Protein AF-A0A353GH30-F1 (afdb_monomer_lite)

Structure (mmCIF, N/CA/C/O backbone):
data_AF-A0A353GH30-F1
#
_entry.id   AF-A0A353GH30-F1
#
loop_
_atom_site.group_PDB
_atom_site.id
_atom_site.type_symbol
_atom_site.label_atom_id
_atom_site.label_alt_id
_atom_site.label_comp_id
_atom_site.label_asym_id
_atom_site.label_entity_id
_atom_site.label_seq_id
_atom_site.pdbx_PDB_ins_code
_atom_site.Cartn_x
_atom_site.Cartn_y
_atom_site.Cartn_z
_atom_site.occupancy
_atom_site.B_iso_or_equiv
_atom_site.auth_seq_id
_atom_site.auth_comp_id
_atom_site.auth_asym_id
_atom_site.auth_atom_id
_atom_site.pdbx_PDB_model_num
ATOM 1 N N . MET A 1 1 ? -10.284 -17.591 91.430 1.00 37.94 1 MET A N 1
ATOM 2 C CA . MET A 1 1 ? -11.586 -17.714 92.112 1.00 37.94 1 MET A CA 1
ATOM 3 C C . MET A 1 1 ? -12.576 -18.184 91.064 1.00 37.94 1 MET A C 1
ATOM 5 O O . MET A 1 1 ? -12.880 -17.416 90.168 1.00 37.94 1 MET A O 1
ATOM 9 N N . GLU A 1 2 ? -12.713 -19.501 90.887 1.00 35.47 2 GLU A N 1
ATOM 10 C CA . GLU A 1 2 ? -13.692 -20.356 91.604 1.00 35.47 2 GLU A CA 1
ATOM 11 C C . GLU A 1 2 ? -15.128 -20.036 91.142 1.00 35.47 2 GLU A C 1
ATOM 13 O O . GLU A 1 2 ? -15.514 -18.881 91.176 1.00 35.47 2 GLU A O 1
ATOM 18 N N . THR A 1 3 ? -15.989 -20.950 90.683 1.00 37.69 3 THR A N 1
ATOM 19 C CA . THR A 1 3 ? -16.099 -22.410 90.858 1.00 37.69 3 THR A CA 1
ATOM 20 C C . THR A 1 3 ? -16.993 -23.036 89.765 1.00 37.69 3 THR A C 1
ATOM 22 O O . THR A 1 3 ? -17.857 -22.386 89.184 1.00 37.69 3 THR A O 1
ATOM 25 N N . ASN A 1 4 ? -16.771 -24.333 89.519 1.00 37.62 4 ASN A N 1
ATOM 26 C CA . ASN A 1 4 ? -17.643 -25.287 88.816 1.00 37.62 4 ASN A CA 1
ATOM 27 C C . ASN A 1 4 ? -19.010 -25.455 89.501 1.00 37.62 4 ASN A C 1
ATOM 29 O O . ASN A 1 4 ? -19.001 -25.612 90.715 1.00 37.62 4 ASN A O 1
ATOM 33 N N . VAL A 1 5 ? -20.097 -25.688 88.741 1.00 41.19 5 VAL A N 1
ATOM 34 C CA . VAL A 1 5 ? -21.090 -26.753 89.039 1.00 41.19 5 VAL A CA 1
ATOM 35 C C . VAL A 1 5 ? -21.712 -27.303 87.741 1.00 41.19 5 VAL A C 1
ATOM 37 O O . VAL A 1 5 ? -22.222 -26.570 86.899 1.00 41.19 5 VAL A O 1
ATOM 40 N N . LEU A 1 6 ? -21.668 -28.634 87.619 1.00 38.00 6 LEU A N 1
ATOM 41 C CA . LEU A 1 6 ? -22.276 -29.485 86.593 1.00 38.00 6 LEU A CA 1
ATOM 42 C C . LEU A 1 6 ? -23.817 -29.451 86.606 1.00 38.00 6 LEU A C 1
ATOM 44 O O . LEU A 1 6 ? -24.427 -29.524 87.668 1.00 38.00 6 LEU A O 1
ATOM 48 N N . ALA A 1 7 ? -24.442 -29.632 85.436 1.00 38.78 7 ALA A N 1
ATOM 49 C CA . ALA A 1 7 ? -25.701 -30.377 85.348 1.00 38.78 7 ALA A CA 1
ATOM 50 C C . ALA A 1 7 ? -25.742 -31.263 84.093 1.00 38.78 7 ALA A C 1
ATOM 52 O O . ALA A 1 7 ? -25.751 -30.821 82.949 1.00 38.78 7 ALA A O 1
ATOM 53 N N . ARG A 1 8 ? -25.746 -32.566 84.363 1.00 41.28 8 ARG A N 1
ATOM 54 C CA . ARG A 1 8 ? -25.758 -33.706 83.447 1.00 41.28 8 ARG A CA 1
ATOM 55 C C . ARG A 1 8 ? -27.200 -33.936 82.970 1.00 41.28 8 ARG A C 1
ATOM 57 O O . ARG A 1 8 ? -28.072 -34.143 83.811 1.00 41.28 8 ARG A O 1
ATOM 64 N N . LYS A 1 9 ? -27.474 -34.025 81.662 1.00 38.59 9 LYS A N 1
ATOM 65 C CA . LYS A 1 9 ? -28.686 -34.719 81.180 1.00 38.59 9 LYS A CA 1
ATOM 66 C C . LYS A 1 9 ? -28.420 -35.548 79.923 1.00 38.59 9 LYS A C 1
ATOM 68 O O . LYS A 1 9 ? -27.494 -35.302 79.165 1.00 38.59 9 LYS A O 1
ATOM 73 N N . ARG A 1 10 ? -29.161 -36.650 79.862 1.00 41.69 10 ARG A N 1
ATOM 74 C CA . ARG A 1 10 ? -28.834 -37.935 79.241 1.00 41.69 10 ARG A CA 1
ATOM 75 C C . ARG A 1 10 ? -28.858 -37.938 77.707 1.00 41.69 10 ARG A C 1
ATOM 77 O O . ARG A 1 10 ? -29.616 -37.222 77.071 1.00 41.69 10 ARG A O 1
ATOM 84 N N . ARG A 1 11 ? -28.047 -38.868 77.191 1.00 46.75 11 ARG A N 1
ATOM 85 C CA . ARG A 1 11 ? -27.984 -39.437 75.837 1.00 46.75 11 ARG A CA 1
ATOM 86 C C . ARG A 1 11 ? -29.359 -39.603 75.178 1.00 46.75 11 ARG A C 1
ATOM 88 O O . ARG A 1 11 ? -30.217 -40.242 75.771 1.00 46.75 11 ARG A O 1
ATOM 95 N N . ASN A 1 12 ? -29.455 -39.207 73.910 1.00 38.38 12 ASN A N 1
ATOM 96 C CA . ASN A 1 12 ? -30.221 -39.929 72.894 1.00 38.38 12 ASN A CA 1
ATOM 97 C C . ASN A 1 12 ? -29.347 -40.051 71.639 1.00 38.38 12 ASN A C 1
ATOM 99 O O . ASN A 1 12 ? -28.863 -39.057 71.105 1.00 38.38 12 ASN A O 1
ATOM 103 N N . ARG A 1 13 ? -29.084 -41.294 71.227 1.00 47.44 13 ARG A N 1
ATOM 104 C CA . ARG A 1 13 ? -28.416 -41.630 69.968 1.00 47.44 13 ARG A CA 1
ATOM 105 C C . ARG A 1 13 ? -29.445 -41.496 68.849 1.00 47.44 13 ARG A C 1
ATOM 107 O O . ARG A 1 13 ? -30.384 -42.282 68.837 1.00 47.44 13 ARG A O 1
ATOM 114 N N . LEU A 1 14 ? -29.247 -40.567 67.919 1.00 41.78 14 LEU A N 1
ATOM 115 C CA . LEU A 1 14 ? -29.870 -40.632 66.599 1.00 41.78 14 LEU A CA 1
ATOM 116 C C . LEU A 1 14 ? -28.774 -40.548 65.535 1.00 41.78 14 LEU A C 1
ATOM 118 O O . LEU A 1 14 ? -27.973 -39.618 65.500 1.00 41.78 14 LEU A O 1
ATOM 122 N N . SER A 1 15 ? -28.731 -41.596 64.729 1.00 40.88 15 SER A N 1
ATOM 123 C CA . SER A 1 15 ? -27.858 -41.840 63.591 1.00 40.88 15 SER A CA 1
ATOM 124 C C . SER A 1 15 ? -28.096 -40.788 62.505 1.00 40.88 15 SER A C 1
ATOM 126 O O . SER A 1 15 ? -29.223 -40.628 62.042 1.00 40.88 15 SER A O 1
ATOM 128 N N . ILE A 1 16 ? -27.040 -40.093 62.080 1.00 40.56 16 ILE A N 1
ATOM 129 C CA . ILE A 1 16 ? -27.072 -39.194 60.922 1.00 40.56 16 ILE A CA 1
ATOM 130 C C . ILE A 1 16 ? -26.870 -40.056 59.669 1.00 40.56 16 ILE A C 1
ATOM 132 O O . ILE A 1 16 ? -25.777 -40.567 59.437 1.00 40.56 16 ILE A O 1
ATOM 136 N N . LEU A 1 17 ? -27.930 -40.235 58.882 1.00 40.03 17 LEU A N 1
ATOM 137 C CA . LEU A 1 17 ? -27.867 -40.732 57.507 1.00 40.03 17 LEU A CA 1
ATOM 138 C C . LEU A 1 17 ? -27.855 -39.513 56.579 1.00 40.03 17 LEU A C 1
ATOM 140 O O . LEU A 1 17 ? -28.853 -38.807 56.459 1.00 40.03 17 LEU A O 1
ATOM 144 N N . ALA A 1 18 ? -26.705 -39.250 55.962 1.00 39.75 18 ALA A N 1
ATOM 145 C CA . ALA A 1 18 ? -26.560 -38.259 54.902 1.00 39.75 18 ALA A CA 1
ATOM 146 C C . ALA A 1 18 ? -27.119 -38.827 53.581 1.00 39.75 18 ALA A C 1
ATOM 148 O O . ALA A 1 18 ? -26.749 -39.947 53.217 1.00 39.75 18 ALA A O 1
ATOM 149 N N . PRO A 1 19 ? -27.970 -38.103 52.833 1.00 45.00 19 PRO A N 1
ATOM 150 C CA . PRO A 1 19 ? -28.314 -38.494 51.476 1.00 45.00 19 PRO A CA 1
ATOM 151 C C . PRO A 1 19 ? -27.204 -38.031 50.523 1.00 45.00 19 PRO A C 1
ATOM 153 O O . PRO A 1 19 ? -26.916 -36.840 50.403 1.00 45.00 19 PRO A O 1
ATOM 156 N N . TYR A 1 20 ? -26.573 -38.988 49.843 1.00 35.69 20 TYR A N 1
ATOM 157 C CA . TYR A 1 20 ? -25.700 -38.728 48.702 1.00 35.69 20 TYR A CA 1
ATOM 158 C C . TYR A 1 20 ? -26.537 -38.146 47.552 1.00 35.69 20 TYR A C 1
ATOM 160 O O . TYR A 1 20 ? -27.356 -38.852 46.964 1.00 35.69 20 TYR A O 1
ATOM 168 N N . LEU A 1 21 ? -26.320 -36.874 47.204 1.00 40.72 21 LEU A N 1
ATOM 169 C CA . LEU A 1 21 ? -26.674 -36.363 45.880 1.00 40.72 21 LEU A CA 1
ATOM 170 C C . LEU A 1 21 ? -25.643 -36.901 44.877 1.00 40.72 21 LEU A C 1
ATOM 172 O O . LEU A 1 21 ? -24.481 -36.497 44.903 1.00 40.72 21 LEU A O 1
ATOM 176 N N . LEU A 1 22 ? -26.065 -37.797 43.982 1.00 38.66 22 LEU A N 1
ATOM 177 C CA . LEU A 1 22 ? -25.319 -38.084 42.758 1.00 38.66 22 LEU A CA 1
ATOM 178 C C . LEU A 1 22 ? -25.415 -36.859 41.834 1.00 38.66 22 LEU A C 1
ATOM 180 O O . LEU A 1 22 ? -26.458 -36.621 41.227 1.00 38.66 22 LEU A O 1
ATOM 184 N N . LEU A 1 23 ? -24.326 -36.101 41.691 1.00 39.62 23 LEU A N 1
ATOM 185 C CA . LEU A 1 23 ? -24.127 -35.270 40.505 1.00 39.62 23 LEU A CA 1
ATOM 186 C C . LEU A 1 23 ? -23.706 -36.195 39.357 1.00 39.62 23 LEU A C 1
ATOM 188 O O . LEU A 1 23 ? -22.580 -36.689 39.329 1.00 39.62 23 LEU A O 1
ATOM 192 N N . ALA A 1 24 ? -24.602 -36.422 38.400 1.00 44.53 24 ALA A N 1
ATOM 193 C CA . ALA A 1 24 ? -24.219 -36.942 37.095 1.00 44.53 24 ALA A CA 1
ATOM 194 C C . ALA A 1 24 ? -23.444 -35.839 36.355 1.00 44.53 24 ALA A C 1
ATOM 196 O O . ALA A 1 24 ? -24.031 -34.898 35.824 1.00 44.53 24 ALA A O 1
ATOM 197 N N . GLY A 1 25 ? -22.113 -35.916 36.377 1.00 41.69 25 GLY A N 1
ATOM 198 C CA . GLY A 1 25 ? -21.254 -35.047 35.579 1.00 41.69 25 GLY A CA 1
ATOM 199 C C . GLY A 1 25 ? -21.415 -35.379 34.099 1.00 41.69 25 GLY A C 1
ATOM 200 O O . GLY A 1 25 ? -20.952 -36.425 33.647 1.00 41.69 25 GLY A O 1
ATOM 201 N N . LEU A 1 26 ? -22.067 -34.498 33.341 1.00 46.44 26 LEU A N 1
ATOM 202 C CA . LEU A 1 26 ? -22.048 -34.559 31.884 1.00 46.44 26 LEU A CA 1
ATOM 203 C C . LEU A 1 26 ? -20.655 -34.103 31.421 1.00 46.44 26 LEU A C 1
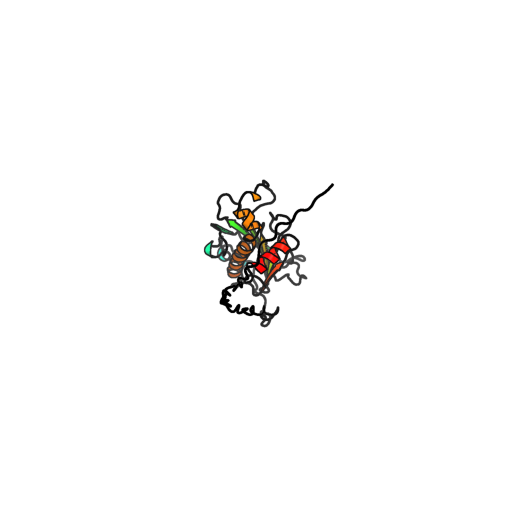ATOM 205 O O . LEU A 1 26 ? -20.381 -32.909 31.309 1.00 46.44 26 LEU A O 1
ATOM 209 N N . ALA A 1 27 ? -19.746 -35.052 31.210 1.00 45.91 27 ALA A N 1
ATOM 210 C CA . ALA A 1 27 ? -18.475 -34.780 30.556 1.00 45.91 27 ALA A CA 1
ATOM 211 C C . ALA A 1 27 ? -18.745 -34.557 29.061 1.00 45.91 27 ALA A C 1
ATOM 213 O O . ALA A 1 27 ? -18.916 -35.510 28.303 1.00 45.91 27 ALA A O 1
ATOM 214 N N . LEU A 1 28 ? -18.821 -33.294 28.639 1.00 50.00 28 LEU A N 1
ATOM 215 C CA . LEU A 1 28 ? -18.717 -32.957 27.222 1.00 50.00 28 LEU A CA 1
ATOM 216 C C . LEU A 1 28 ? -17.286 -33.296 26.778 1.00 50.00 28 LEU A C 1
ATOM 218 O O . LEU A 1 28 ? -16.339 -32.790 27.387 1.00 50.00 28 LEU A O 1
ATOM 222 N N . PRO A 1 29 ? -17.090 -34.148 25.759 1.00 44.84 29 PRO A N 1
ATOM 223 C CA . PRO A 1 29 ? -15.761 -34.395 25.238 1.00 44.84 29 PRO A CA 1
ATOM 224 C C . PRO A 1 29 ? -15.249 -33.097 24.611 1.00 44.84 29 PRO A C 1
ATOM 226 O O . PRO A 1 29 ? -15.726 -32.663 23.565 1.00 44.84 29 PRO A O 1
ATOM 229 N N . PHE A 1 30 ? -14.265 -32.472 25.257 1.00 47.44 30 PHE A N 1
ATOM 230 C CA . PHE A 1 30 ? -13.389 -31.515 24.597 1.00 47.44 30 PHE A CA 1
ATOM 231 C C . PHE A 1 30 ? -12.588 -32.304 23.560 1.00 47.44 30 PHE A C 1
ATOM 233 O O . PHE A 1 30 ? -11.542 -32.880 23.856 1.00 47.44 30 PHE A O 1
ATOM 240 N N . THR A 1 31 ? -13.098 -32.380 22.335 1.00 47.88 31 THR A N 1
ATOM 241 C CA . THR A 1 31 ? -12.257 -32.738 21.201 1.00 47.88 31 THR A CA 1
ATOM 242 C C . THR A 1 31 ? -11.326 -31.556 20.992 1.00 47.88 31 THR A C 1
ATOM 244 O O . THR A 1 31 ? -11.734 -30.524 20.459 1.00 47.88 31 THR A O 1
ATOM 247 N N . ALA A 1 32 ? -10.087 -31.676 21.465 1.00 54.12 32 ALA A N 1
ATOM 248 C CA . ALA A 1 32 ? -9.012 -30.818 21.006 1.00 54.12 32 ALA A CA 1
ATOM 249 C C . ALA A 1 32 ? -8.921 -31.017 19.489 1.00 54.12 32 ALA A C 1
ATOM 251 O O . ALA A 1 32 ? -8.391 -32.024 19.021 1.00 54.12 32 ALA A O 1
ATOM 252 N N . GLY A 1 33 ? -9.522 -30.107 18.721 1.00 47.44 33 GLY A N 1
ATOM 253 C CA . GLY A 1 33 ? -9.247 -30.019 17.299 1.00 47.44 33 GLY A CA 1
ATOM 254 C C . GLY A 1 33 ? -7.749 -29.805 17.182 1.00 47.44 33 GLY A C 1
ATOM 255 O O . GLY A 1 33 ? -7.232 -28.822 17.713 1.00 47.44 33 GLY A O 1
ATOM 256 N N . ALA A 1 34 ? -7.045 -30.764 16.582 1.00 52.81 34 ALA A N 1
ATOM 257 C CA . ALA A 1 34 ? -5.656 -30.556 16.228 1.00 52.81 34 ALA A CA 1
ATOM 258 C C . ALA A 1 34 ? -5.620 -29.278 15.387 1.00 52.81 34 ALA A C 1
ATOM 260 O O . ALA A 1 34 ? -6.285 -29.208 14.354 1.00 52.81 34 ALA A O 1
ATOM 261 N N . ALA A 1 35 ? -4.918 -28.251 15.873 1.00 55.53 35 ALA A N 1
ATOM 262 C CA . ALA A 1 35 ? -4.610 -27.103 15.043 1.00 55.53 35 ALA A CA 1
ATOM 263 C C . ALA A 1 35 ? -3.976 -27.648 13.762 1.00 55.53 35 ALA A C 1
ATOM 265 O O . ALA A 1 35 ? -3.080 -28.499 13.843 1.00 55.53 35 ALA A O 1
ATOM 266 N N . GLU A 1 36 ? -4.475 -27.219 12.601 1.00 60.69 36 GLU A N 1
ATOM 267 C CA . GLU A 1 36 ? -3.813 -27.566 11.352 1.00 60.69 36 GLU A CA 1
ATOM 268 C C . GLU A 1 36 ? -2.338 -27.173 11.482 1.00 60.69 36 GLU A C 1
ATOM 270 O O . GLU A 1 36 ? -2.033 -26.083 11.986 1.00 60.69 36 GLU A O 1
ATOM 275 N N . PRO A 1 37 ? -1.407 -28.070 11.119 1.00 50.25 37 PRO A N 1
ATOM 276 C CA . PRO A 1 37 ? 0.003 -27.758 11.207 1.00 50.25 37 PRO A CA 1
ATOM 277 C C . PRO A 1 37 ? 0.261 -26.506 10.375 1.00 50.25 37 PRO A C 1
ATOM 279 O O . PRO A 1 37 ? -0.071 -26.469 9.190 1.00 50.25 37 PRO A O 1
ATOM 282 N N . ILE A 1 38 ? 0.857 -25.488 11.005 1.00 53.62 38 ILE A N 1
ATOM 283 C CA . ILE A 1 38 ? 1.366 -24.318 10.292 1.00 53.62 38 ILE A CA 1
ATOM 284 C C . ILE A 1 38 ? 2.282 -24.871 9.192 1.00 53.62 38 ILE A C 1
ATOM 286 O O . ILE A 1 38 ? 3.246 -25.576 9.519 1.00 53.62 38 ILE A O 1
ATOM 290 N N . PRO A 1 39 ? 1.977 -24.631 7.904 1.00 45.91 39 PRO A N 1
ATOM 291 C CA . PRO A 1 39 ? 2.796 -25.145 6.822 1.00 45.91 39 PRO A CA 1
ATOM 292 C C . PRO A 1 39 ? 4.241 -24.701 7.038 1.00 45.91 39 PRO A C 1
ATOM 294 O O . PRO A 1 39 ? 4.496 -23.535 7.341 1.00 45.91 39 PRO A O 1
ATOM 297 N N . ALA A 1 40 ? 5.197 -25.621 6.897 1.00 44.22 40 ALA A N 1
ATOM 298 C CA . ALA A 1 40 ? 6.607 -25.278 7.036 1.00 44.22 40 ALA A CA 1
ATOM 299 C C . ALA A 1 40 ? 6.965 -24.115 6.083 1.00 44.22 40 ALA A C 1
ATOM 301 O O . ALA A 1 40 ? 6.489 -24.122 4.933 1.00 44.22 40 ALA A O 1
ATOM 302 N N . PRO A 1 41 ? 7.804 -23.146 6.507 1.00 45.22 41 PRO A N 1
ATOM 303 C CA . PRO A 1 41 ? 8.290 -22.085 5.632 1.00 45.22 41 PRO A CA 1
ATOM 304 C C . PRO A 1 41 ? 8.875 -22.697 4.353 1.00 45.22 41 PRO A C 1
ATOM 306 O O . PRO A 1 41 ? 9.786 -23.519 4.411 1.00 45.22 41 PRO A O 1
ATOM 309 N N . GLY A 1 42 ? 8.310 -22.350 3.195 1.00 48.94 42 GLY A N 1
ATOM 310 C CA . GLY A 1 42 ? 8.741 -22.878 1.893 1.00 48.94 42 GLY A CA 1
ATOM 311 C C . GLY A 1 42 ? 7.907 -24.026 1.307 1.00 48.94 42 GLY A C 1
ATOM 312 O O . GLY A 1 42 ? 8.121 -24.382 0.152 1.00 48.94 42 GLY A O 1
ATOM 313 N N . SER A 1 43 ? 6.892 -24.537 2.010 1.00 48.16 43 SER A N 1
ATOM 314 C CA . SER A 1 43 ? 5.916 -25.499 1.449 1.00 48.16 43 SER A CA 1
ATOM 315 C C . SER A 1 43 ? 5.072 -24.938 0.285 1.00 48.16 43 SER A C 1
ATOM 317 O O . SER A 1 43 ? 4.441 -25.699 -0.444 1.00 48.16 43 SER A O 1
ATOM 319 N N . LYS A 1 44 ? 5.114 -23.614 0.061 1.00 51.25 44 LYS A N 1
ATOM 320 C CA . LYS A 1 44 ? 4.481 -22.899 -1.063 1.00 51.25 44 LYS A CA 1
ATOM 321 C C . LYS A 1 44 ? 5.388 -22.691 -2.295 1.00 51.25 44 LYS A C 1
ATOM 323 O O . LYS A 1 44 ? 5.001 -21.939 -3.186 1.00 51.25 44 LYS A O 1
ATOM 328 N N . LEU A 1 45 ? 6.596 -23.264 -2.371 1.00 54.25 45 LEU A N 1
ATOM 329 C CA . LEU A 1 45 ? 7.572 -22.902 -3.418 1.00 54.25 45 LEU A CA 1
ATOM 330 C C . LEU A 1 45 ? 7.657 -23.908 -4.588 1.00 54.25 45 LEU A C 1
ATOM 332 O O . LEU A 1 45 ? 8.435 -24.857 -4.520 1.00 54.25 45 LEU A O 1
ATOM 336 N N . PRO A 1 46 ? 6.971 -23.672 -5.724 1.00 56.28 46 PRO A N 1
ATOM 337 C CA . PRO A 1 46 ? 7.473 -24.098 -7.027 1.00 56.28 46 PRO A CA 1
ATOM 338 C C . PRO A 1 46 ? 8.643 -23.196 -7.473 1.00 56.28 46 PRO A C 1
ATOM 340 O O . PRO A 1 46 ? 8.866 -22.125 -6.901 1.00 56.28 46 PRO A O 1
ATOM 343 N N . ALA A 1 47 ? 9.386 -23.625 -8.502 1.00 57.53 47 ALA A N 1
ATOM 344 C CA . ALA A 1 47 ? 10.576 -22.934 -9.011 1.00 57.53 47 ALA A CA 1
ATOM 345 C C . ALA A 1 47 ? 10.349 -21.427 -9.247 1.00 57.53 47 ALA A C 1
ATOM 347 O O . ALA A 1 47 ? 9.259 -20.999 -9.641 1.00 57.53 47 ALA A O 1
ATOM 348 N N . ALA A 1 48 ? 11.394 -20.627 -9.004 1.00 61.06 48 ALA A N 1
ATOM 349 C CA . ALA A 1 48 ? 11.359 -19.179 -9.170 1.00 61.06 48 ALA A CA 1
ATOM 350 C C . ALA A 1 48 ? 10.986 -18.821 -10.617 1.00 61.06 48 ALA A C 1
ATOM 352 O O . ALA A 1 48 ? 11.780 -18.995 -11.536 1.00 61.06 48 ALA A O 1
ATOM 353 N N . ALA A 1 49 ? 9.759 -18.338 -10.814 1.00 69.56 49 ALA A N 1
ATOM 354 C CA . ALA A 1 49 ? 9.348 -17.764 -12.085 1.00 69.56 49 ALA A CA 1
ATOM 355 C C . ALA A 1 49 ? 10.153 -16.480 -12.342 1.00 69.56 49 ALA A C 1
ATOM 357 O O . ALA A 1 49 ? 10.373 -15.704 -11.409 1.00 69.56 49 ALA A O 1
ATOM 358 N N . GLU A 1 50 ? 10.544 -16.234 -13.595 1.00 85.88 50 GLU A N 1
ATOM 359 C CA . GLU A 1 50 ? 11.235 -15.003 -14.009 1.00 85.88 50 GLU A CA 1
ATOM 360 C C . GLU A 1 50 ? 10.506 -13.755 -13.514 1.00 85.88 50 GLU A C 1
ATOM 362 O O . GLU A 1 50 ? 9.274 -13.741 -13.485 1.00 85.88 50 GLU A O 1
ATOM 367 N N . ASN A 1 51 ? 11.232 -12.707 -13.125 1.00 93.88 51 ASN A N 1
ATOM 368 C CA . ASN A 1 51 ? 10.631 -11.475 -12.611 1.00 93.88 51 ASN A CA 1
ATOM 369 C C . ASN A 1 51 ? 9.597 -10.881 -13.583 1.00 93.88 51 ASN A C 1
ATOM 371 O O . ASN A 1 51 ? 9.752 -10.945 -14.802 1.00 93.88 51 ASN A O 1
ATOM 375 N N . ARG A 1 52 ? 8.549 -10.251 -13.045 1.00 95.31 52 ARG A N 1
ATOM 376 C CA . ARG A 1 52 ? 7.656 -9.403 -13.844 1.00 95.31 52 ARG A CA 1
ATOM 377 C C . ARG A 1 52 ? 8.358 -8.093 -14.143 1.00 95.31 52 ARG A C 1
ATOM 379 O O . ARG A 1 52 ? 8.818 -7.429 -13.221 1.00 95.31 52 ARG A O 1
ATOM 386 N N . VAL A 1 53 ? 8.426 -7.736 -15.418 1.00 96.88 53 VAL A N 1
ATOM 387 C CA . VAL A 1 53 ? 9.078 -6.507 -15.863 1.00 96.88 53 VAL A CA 1
ATOM 388 C C . VAL A 1 53 ? 8.023 -5.501 -16.306 1.00 96.88 53 VAL A C 1
ATOM 390 O O . VAL A 1 53 ? 7.107 -5.860 -17.042 1.00 96.88 53 VAL A O 1
ATOM 393 N N . ILE A 1 54 ? 8.163 -4.261 -15.848 1.00 97.00 54 ILE A N 1
ATOM 394 C CA . ILE A 1 54 ? 7.401 -3.097 -16.305 1.00 97.00 54 ILE A CA 1
ATOM 395 C C . ILE A 1 54 ? 8.363 -2.023 -16.806 1.00 97.00 54 ILE A C 1
ATOM 397 O O . ILE A 1 54 ? 9.521 -1.952 -16.389 1.00 97.00 54 ILE A O 1
ATOM 401 N N . THR A 1 55 ? 7.868 -1.170 -17.688 1.00 96.50 55 THR A N 1
ATOM 402 C CA . THR A 1 55 ? 8.590 -0.021 -18.238 1.00 96.50 55 THR A CA 1
ATOM 403 C C . THR A 1 55 ? 7.864 1.277 -17.901 1.00 96.50 55 THR A C 1
ATOM 405 O O . THR A 1 55 ? 6.730 1.256 -17.431 1.00 96.50 55 THR A O 1
ATOM 408 N N . VAL A 1 56 ? 8.471 2.428 -18.190 1.00 94.75 56 VAL A N 1
ATOM 409 C CA . VAL A 1 56 ? 7.805 3.732 -18.020 1.00 94.75 56 VAL A CA 1
ATOM 410 C C . VAL A 1 56 ? 6.466 3.820 -18.771 1.00 94.75 56 VAL A C 1
ATOM 412 O O . VAL A 1 56 ? 5.526 4.441 -18.286 1.00 94.75 56 VAL A O 1
ATOM 415 N N . ALA A 1 57 ? 6.336 3.137 -19.915 1.00 93.62 57 ALA A N 1
ATOM 416 C CA . ALA A 1 57 ? 5.101 3.107 -20.700 1.00 93.62 57 ALA A CA 1
ATOM 417 C C . ALA A 1 57 ? 3.968 2.320 -20.016 1.00 93.62 57 ALA A C 1
ATOM 419 O O . ALA A 1 57 ? 2.796 2.543 -20.308 1.00 93.62 57 ALA A O 1
ATOM 420 N N . ASP A 1 58 ? 4.304 1.420 -19.090 1.00 91.44 58 ASP A N 1
ATOM 421 C CA . ASP A 1 58 ? 3.343 0.630 -18.322 1.00 91.44 58 ASP A CA 1
ATOM 422 C C . ASP A 1 58 ? 2.754 1.389 -17.134 1.00 91.44 58 ASP A C 1
ATOM 424 O O . ASP A 1 58 ? 1.910 0.847 -16.425 1.00 91.44 58 ASP A O 1
ATOM 428 N N . VAL A 1 59 ? 3.222 2.603 -16.858 1.00 90.75 59 VAL A N 1
ATOM 429 C CA . VAL A 1 59 ? 3.002 3.289 -15.586 1.00 90.75 59 VAL A CA 1
ATOM 430 C C . VAL A 1 59 ? 2.241 4.580 -15.849 1.00 90.75 59 VAL A C 1
ATOM 432 O O . VAL A 1 59 ? 2.748 5.689 -15.711 1.00 90.75 59 VAL A O 1
ATOM 435 N N . THR A 1 60 ? 0.993 4.415 -16.281 1.00 95.94 60 THR A N 1
ATOM 436 C CA . THR A 1 60 ? 0.098 5.524 -16.616 1.00 95.94 60 THR A CA 1
ATOM 437 C C . THR A 1 60 ? -1.020 5.673 -15.591 1.00 95.94 60 THR A C 1
ATOM 439 O O . THR A 1 60 ? -1.381 4.723 -14.887 1.00 95.94 60 THR A O 1
ATOM 442 N N . VAL A 1 61 ? -1.604 6.872 -15.524 1.00 96.88 61 VAL A N 1
ATOM 443 C CA . VAL A 1 61 ? -2.773 7.146 -14.675 1.00 96.88 61 VAL A CA 1
ATOM 444 C C . VAL A 1 61 ? -3.955 6.268 -15.088 1.00 96.88 61 VAL A C 1
ATOM 446 O O . VAL A 1 61 ? -4.704 5.813 -14.231 1.00 96.88 61 VAL A O 1
ATOM 449 N N . GLU A 1 62 ? -4.102 5.963 -16.376 1.00 96.75 62 GLU A N 1
ATOM 450 C CA . GLU A 1 62 ? -5.183 5.123 -16.895 1.00 96.75 62 GLU A CA 1
ATOM 451 C C . GLU A 1 62 ? -5.047 3.673 -16.425 1.00 96.75 62 GLU A C 1
ATOM 453 O O . GLU A 1 62 ? -6.044 3.051 -16.062 1.00 96.75 62 GLU A O 1
ATOM 458 N N . LYS A 1 63 ? -3.820 3.133 -16.398 1.00 95.31 63 LYS A N 1
ATOM 459 C CA . LYS A 1 63 ? -3.577 1.752 -15.963 1.00 95.31 63 LYS A CA 1
ATOM 460 C C . LYS A 1 63 ? -3.693 1.610 -14.447 1.00 95.31 63 LYS A C 1
ATOM 462 O O . LYS A 1 63 ? -4.308 0.664 -13.961 1.00 95.31 63 LYS A O 1
ATOM 467 N N . VAL A 1 64 ? -3.109 2.542 -13.693 1.00 97.06 64 VAL A N 1
ATOM 468 C CA . VAL A 1 64 ? -3.132 2.523 -12.220 1.00 97.06 64 VAL A CA 1
ATOM 469 C C . VAL A 1 64 ? -4.506 2.921 -11.674 1.00 97.06 64 VAL A C 1
ATOM 471 O O . VAL A 1 64 ? -4.948 2.379 -10.659 1.00 97.06 64 VAL A O 1
ATOM 474 N N . GLY A 1 65 ? -5.206 3.825 -12.357 1.00 97.69 65 GLY A N 1
ATOM 475 C CA . GLY A 1 65 ? -6.425 4.472 -11.887 1.00 97.69 65 GLY A CA 1
ATOM 476 C C . GLY A 1 65 ? -6.155 5.560 -10.843 1.00 97.69 65 GLY A C 1
ATOM 477 O O . GLY A 1 65 ? -5.065 5.676 -10.291 1.00 97.69 65 GLY A O 1
ATOM 478 N N . THR A 1 66 ? -7.184 6.349 -10.541 1.00 98.44 66 THR A N 1
ATOM 479 C CA . THR A 1 66 ? -7.129 7.435 -9.543 1.00 98.44 66 THR A CA 1
ATOM 480 C C . THR A 1 66 ? -7.815 7.077 -8.225 1.00 98.44 66 THR A C 1
ATOM 482 O O . THR A 1 66 ? -7.765 7.847 -7.266 1.00 98.44 66 THR A O 1
ATOM 485 N N . SER A 1 67 ? -8.464 5.911 -8.152 1.00 98.38 67 SER A N 1
ATOM 486 C CA . SER A 1 67 ? -9.174 5.457 -6.958 1.00 98.38 67 SER A CA 1
ATOM 487 C C . SER A 1 67 ? -9.241 3.934 -6.834 1.00 98.38 67 SER A C 1
ATOM 489 O O . SER A 1 67 ? -9.035 3.181 -7.797 1.00 98.38 67 SER A O 1
ATOM 491 N N . ILE A 1 68 ? -9.531 3.469 -5.620 1.00 98.62 68 ILE A N 1
ATOM 492 C CA . ILE A 1 68 ? -9.860 2.071 -5.321 1.00 98.62 68 ILE A CA 1
ATOM 493 C C . ILE A 1 68 ? -11.231 2.049 -4.628 1.00 98.62 68 ILE A C 1
ATOM 495 O O . ILE A 1 68 ? -11.444 2.825 -3.688 1.00 98.62 68 ILE A O 1
ATOM 499 N N . PRO A 1 69 ? -12.179 1.206 -5.086 1.00 97.19 69 PRO A N 1
ATOM 500 C CA . PRO A 1 69 ? -13.475 1.065 -4.435 1.00 97.19 69 PRO A CA 1
ATOM 501 C C . PRO A 1 69 ? -13.331 0.616 -2.980 1.00 97.19 69 PRO A C 1
ATOM 503 O O . PRO A 1 69 ? -12.544 -0.276 -2.680 1.00 97.19 69 PRO A O 1
ATOM 506 N N . ALA A 1 70 ? -14.148 1.173 -2.082 1.00 98.19 70 ALA A N 1
ATOM 507 C CA . ALA A 1 70 ? -14.156 0.775 -0.672 1.00 98.19 70 ALA A CA 1
ATOM 508 C C . ALA A 1 70 ? -14.449 -0.725 -0.468 1.00 98.19 70 ALA A C 1
ATOM 510 O O . ALA A 1 70 ? -14.002 -1.304 0.513 1.00 98.19 70 ALA A O 1
ATOM 511 N N . SER A 1 71 ? -15.160 -1.362 -1.407 1.00 98.06 71 SER A N 1
ATOM 512 C CA . SER A 1 71 ? -15.460 -2.799 -1.386 1.00 98.06 71 SER A CA 1
ATOM 513 C C . SER A 1 71 ? -14.238 -3.704 -1.566 1.00 98.06 71 SER A C 1
ATOM 515 O O . SER A 1 71 ? -14.339 -4.893 -1.294 1.00 98.06 71 SER A O 1
ATOM 517 N N . GLU A 1 72 ? -13.112 -3.168 -2.040 1.00 98.31 72 GLU A N 1
ATOM 518 C CA . GLU A 1 72 ? -11.848 -3.908 -2.161 1.00 98.31 72 GLU A CA 1
ATOM 519 C C . GLU A 1 72 ? -11.041 -3.903 -0.852 1.00 98.31 72 GLU A C 1
ATOM 521 O O . GLU A 1 72 ? -9.994 -4.538 -0.783 1.00 98.31 72 GLU A O 1
ATOM 526 N N . ILE A 1 73 ? -11.494 -3.177 0.177 1.00 98.69 73 ILE A N 1
ATOM 527 C CA . ILE A 1 73 ? -10.784 -3.022 1.447 1.00 98.69 73 ILE A CA 1
ATOM 528 C C . ILE A 1 73 ? -11.533 -3.784 2.543 1.00 98.69 73 ILE A C 1
ATOM 530 O O . ILE A 1 73 ? -12.713 -3.537 2.788 1.00 98.69 73 ILE A O 1
ATOM 534 N N . GLY A 1 74 ? -10.848 -4.708 3.219 1.00 97.56 74 GLY A N 1
ATOM 535 C CA . GLY A 1 74 ? -11.450 -5.593 4.221 1.00 97.56 74 GLY A CA 1
ATOM 536 C C . GLY A 1 74 ? -11.812 -4.916 5.546 1.00 97.56 74 GLY A C 1
ATOM 537 O O . GLY A 1 74 ? -12.563 -5.483 6.334 1.00 97.56 74 GLY A O 1
ATOM 538 N N . GLU A 1 75 ? -11.306 -3.707 5.787 1.00 98.31 75 GLU A N 1
ATOM 539 C CA . GLU A 1 75 ? -11.620 -2.884 6.958 1.00 98.31 75 GLU A CA 1
ATOM 540 C C . GLU A 1 75 ? -12.409 -1.624 6.547 1.00 98.31 75 GLU A C 1
ATOM 542 O O . GLU A 1 75 ? -12.236 -1.135 5.428 1.00 98.31 75 GLU A O 1
ATOM 547 N N . PRO A 1 76 ? -13.254 -1.043 7.425 1.00 98.19 76 PRO A N 1
ATOM 548 C CA . PRO A 1 76 ? -14.131 0.070 7.062 1.00 98.19 76 PRO A CA 1
ATOM 549 C C . PRO A 1 76 ? -13.386 1.303 6.534 1.00 98.19 76 PRO A C 1
ATOM 551 O O . PRO A 1 76 ? -12.558 1.889 7.232 1.00 98.19 76 PRO A O 1
ATOM 554 N N . VAL A 1 77 ? -13.731 1.737 5.321 1.00 98.44 77 VAL A N 1
ATOM 555 C CA . VAL A 1 77 ? -13.233 2.966 4.680 1.00 98.44 77 VAL A CA 1
ATOM 556 C C . VAL A 1 77 ? -14.357 3.647 3.899 1.00 98.44 77 VAL A C 1
ATOM 558 O O . VAL A 1 77 ? -15.349 3.008 3.538 1.00 98.44 77 VAL A O 1
ATOM 561 N N . SER A 1 78 ? -14.208 4.938 3.608 1.00 97.81 78 SER A N 1
ATOM 562 C CA . SER A 1 78 ? -15.128 5.655 2.706 1.00 97.81 78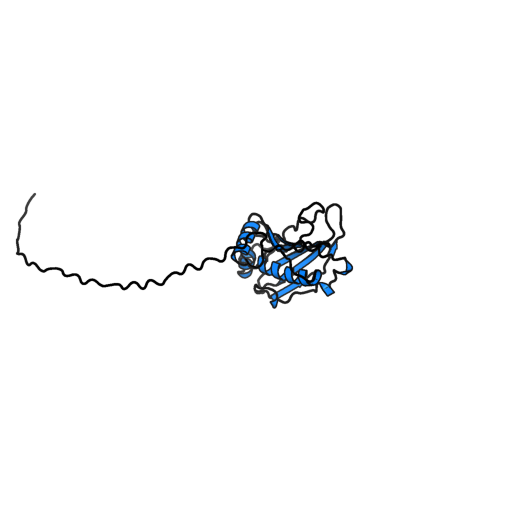 SER A CA 1
ATOM 563 C C . SER A 1 78 ? -14.655 5.663 1.248 1.00 97.81 78 SER A C 1
ATOM 565 O O . SER A 1 78 ? -15.442 5.940 0.347 1.00 97.81 78 SER A O 1
ATOM 567 N N . GLY A 1 79 ? -13.389 5.329 1.001 1.00 96.56 79 GLY A N 1
ATOM 568 C CA . GLY A 1 79 ? -12.795 5.231 -0.330 1.00 96.56 79 GLY A CA 1
ATOM 569 C C . GLY A 1 79 ? -11.279 5.386 -0.278 1.00 96.56 79 GLY A C 1
ATOM 570 O O . GLY A 1 79 ? -10.720 5.732 0.762 1.00 96.56 79 GLY A O 1
ATOM 571 N N . VAL A 1 80 ? -10.616 5.142 -1.405 1.00 98.75 80 VAL A N 1
ATOM 572 C CA . VAL A 1 80 ? -9.171 5.352 -1.555 1.00 98.75 80 VAL A CA 1
ATOM 573 C C . VAL A 1 80 ? -8.917 6.193 -2.795 1.00 98.75 80 VAL A C 1
ATOM 575 O O . VAL A 1 80 ? -9.478 5.910 -3.856 1.00 98.75 80 VAL A O 1
ATOM 578 N N . THR A 1 81 ? -8.052 7.193 -2.675 1.00 98.81 81 THR A N 1
ATOM 579 C CA . THR A 1 81 ? -7.547 7.994 -3.792 1.00 98.81 81 THR A CA 1
ATOM 580 C C . THR A 1 81 ? -6.071 7.702 -4.024 1.00 98.81 81 THR A C 1
ATOM 582 O O . THR A 1 81 ? -5.320 7.436 -3.084 1.00 98.81 81 THR A O 1
ATOM 585 N N . LEU A 1 82 ? -5.662 7.729 -5.290 1.00 98.75 82 LEU A N 1
ATOM 586 C CA . LEU A 1 82 ? -4.286 7.501 -5.720 1.00 98.75 82 LEU A CA 1
ATOM 587 C C . LEU A 1 82 ? -3.752 8.757 -6.404 1.00 98.75 82 LEU A C 1
ATOM 589 O O . LEU A 1 82 ? -4.423 9.345 -7.257 1.00 98.75 82 LEU A O 1
ATOM 593 N N . SER A 1 83 ? -2.535 9.143 -6.044 1.00 98.56 83 SER A N 1
ATOM 594 C CA . SER A 1 83 ? -1.766 10.138 -6.783 1.00 98.56 83 SER A CA 1
ATOM 595 C C . SER A 1 83 ? -1.278 9.550 -8.113 1.00 98.56 83 SER A C 1
ATOM 597 O O . SER A 1 83 ? -1.120 8.329 -8.221 1.00 98.56 83 SER A O 1
ATOM 599 N N . PRO A 1 84 ? -0.999 10.390 -9.130 1.00 98.19 84 PRO A N 1
ATOM 600 C CA . PRO A 1 84 ? -0.374 9.928 -10.363 1.00 98.19 84 PRO A CA 1
ATOM 601 C C . PRO A 1 84 ? 0.918 9.148 -10.075 1.00 98.19 84 PRO A C 1
ATOM 603 O O . PRO A 1 84 ? 1.705 9.579 -9.226 1.00 98.19 84 PRO A O 1
ATOM 606 N N . PRO A 1 85 ? 1.155 8.016 -10.759 1.00 98.00 85 PRO A N 1
ATOM 607 C CA . PRO A 1 85 ? 2.364 7.242 -10.543 1.00 98.00 85 PRO A CA 1
ATOM 608 C C . PRO A 1 85 ? 3.586 8.009 -11.062 1.00 98.00 85 PRO A C 1
ATOM 610 O O . PRO A 1 85 ? 3.524 8.661 -12.105 1.00 98.00 85 PRO A O 1
ATOM 613 N N . HIS A 1 86 ? 4.708 7.914 -10.352 1.00 97.19 86 HIS A N 1
ATOM 614 C CA . HIS A 1 86 ? 5.949 8.584 -10.731 1.00 97.19 86 HIS A CA 1
ATOM 615 C C . HIS A 1 86 ? 7.069 7.573 -10.973 1.00 97.19 86 HIS A C 1
ATOM 617 O O . HIS A 1 86 ? 7.425 6.807 -10.075 1.00 97.19 86 HIS A O 1
ATOM 623 N N . TRP A 1 87 ? 7.622 7.577 -12.187 1.00 97.31 87 TRP A N 1
ATOM 624 C CA . TRP A 1 87 ? 8.744 6.725 -12.578 1.00 97.31 87 TRP A CA 1
ATOM 625 C C . TRP A 1 87 ? 10.080 7.337 -12.154 1.00 97.31 87 TRP A C 1
ATOM 627 O O . TRP A 1 87 ? 10.309 8.535 -12.313 1.00 97.31 87 TRP A O 1
ATOM 637 N N . PHE A 1 88 ? 10.983 6.492 -11.668 1.00 96.50 88 PHE A N 1
ATOM 638 C CA . PHE A 1 88 ? 12.370 6.827 -11.388 1.00 96.50 88 PHE A CA 1
ATOM 639 C C . PHE A 1 88 ? 13.286 5.869 -12.143 1.00 96.50 88 PHE A C 1
ATOM 641 O O . PHE A 1 88 ? 13.187 4.647 -11.997 1.00 96.50 88 PHE A O 1
ATOM 648 N N . ASP A 1 89 ? 14.202 6.430 -12.929 1.00 96.88 89 ASP A N 1
ATOM 649 C CA . ASP A 1 89 ? 15.222 5.645 -13.615 1.00 96.88 89 ASP A CA 1
ATOM 650 C C . ASP A 1 89 ? 16.229 5.040 -12.634 1.00 96.88 89 ASP A C 1
ATOM 652 O O . ASP A 1 89 ? 16.458 5.542 -11.529 1.00 96.88 89 ASP A O 1
ATOM 656 N N . ALA A 1 90 ? 16.855 3.941 -13.058 1.00 96.56 90 ALA A N 1
ATOM 657 C CA . ALA A 1 90 ? 17.893 3.296 -12.274 1.00 96.56 90 ALA A CA 1
ATOM 658 C C . ALA A 1 90 ? 19.089 4.237 -12.065 1.00 96.56 90 ALA A C 1
ATOM 660 O O . ALA A 1 90 ? 19.529 4.948 -12.969 1.00 96.56 90 ALA A O 1
ATOM 661 N N . THR A 1 91 ? 19.663 4.180 -10.869 1.00 96.19 91 THR A N 1
ATOM 662 C CA . THR A 1 91 ? 20.892 4.882 -10.497 1.00 96.19 91 THR A CA 1
ATOM 663 C C . THR A 1 91 ? 21.873 3.900 -9.861 1.00 96.19 91 THR A C 1
ATOM 665 O O . THR A 1 91 ? 21.571 2.725 -9.659 1.00 96.19 91 THR A O 1
ATOM 668 N N . ASN A 1 92 ? 23.054 4.374 -9.464 1.00 94.25 92 ASN A N 1
ATOM 669 C CA . ASN A 1 92 ? 23.972 3.565 -8.660 1.00 94.25 92 ASN A CA 1
ATOM 670 C C . ASN A 1 92 ? 23.450 3.264 -7.241 1.00 94.25 92 ASN A C 1
ATOM 672 O O . ASN A 1 92 ? 24.025 2.418 -6.561 1.00 94.25 92 ASN A O 1
ATOM 676 N N . LYS A 1 93 ? 22.392 3.947 -6.786 1.00 93.00 93 LYS A N 1
ATOM 677 C CA . LYS A 1 93 ? 21.813 3.796 -5.443 1.00 93.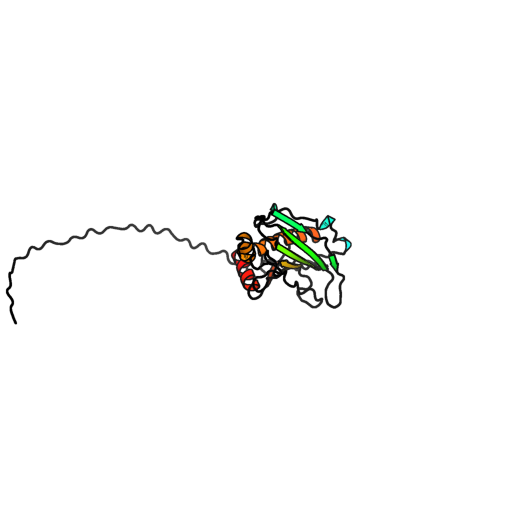00 93 LYS A CA 1
ATOM 678 C C . LYS A 1 93 ? 20.443 3.128 -5.430 1.00 93.00 93 LYS A C 1
ATOM 680 O O . LYS A 1 93 ? 20.010 2.730 -4.358 1.00 93.00 93 LYS A O 1
ATOM 685 N N . SER A 1 94 ? 19.779 3.006 -6.578 1.00 94.75 94 SER A N 1
ATOM 686 C CA . SER A 1 94 ? 18.432 2.440 -6.683 1.00 94.75 94 SER A CA 1
ATOM 687 C C . SER A 1 94 ? 18.235 1.736 -8.018 1.00 94.75 94 SER A C 1
ATOM 689 O O . SER A 1 94 ? 18.656 2.246 -9.055 1.00 94.75 94 SER A O 1
ATOM 691 N N . VAL A 1 95 ? 17.532 0.607 -8.015 1.00 96.69 95 VAL A N 1
ATOM 692 C CA . VAL A 1 95 ? 16.927 0.053 -9.233 1.00 96.69 95 VAL A CA 1
ATOM 693 C C . VAL A 1 95 ? 15.864 1.011 -9.781 1.00 96.69 95 VAL A C 1
ATOM 695 O O . VAL A 1 95 ? 15.347 1.853 -9.044 1.00 96.69 95 VAL A O 1
ATOM 698 N N . ALA A 1 96 ? 15.530 0.883 -11.068 1.00 97.56 96 ALA A N 1
ATOM 699 C CA . ALA A 1 96 ? 14.399 1.614 -11.632 1.00 97.56 96 ALA A CA 1
ATOM 700 C C . ALA A 1 96 ? 13.109 1.201 -10.913 1.00 97.56 96 ALA A C 1
ATOM 702 O O . ALA A 1 96 ? 12.901 0.012 -10.641 1.00 97.56 96 ALA A O 1
ATOM 703 N N . CYS A 1 97 ? 12.254 2.165 -10.591 1.00 97.19 97 CYS A N 1
ATOM 704 C CA . CYS A 1 97 ? 11.049 1.911 -9.816 1.00 97.19 97 CYS A CA 1
ATOM 705 C C . CYS A 1 97 ? 9.948 2.938 -10.087 1.00 97.19 97 CYS A C 1
ATOM 707 O O . CYS A 1 97 ? 10.159 3.984 -10.696 1.00 97.19 97 CYS A O 1
ATOM 709 N N . VAL A 1 98 ? 8.756 2.618 -9.602 1.00 97.62 98 VAL A N 1
ATOM 710 C CA . VAL A 1 98 ? 7.597 3.501 -9.572 1.00 97.62 98 VAL A CA 1
ATOM 711 C C . VAL A 1 98 ? 7.260 3.798 -8.128 1.00 97.62 98 VAL A C 1
ATOM 713 O O . VAL A 1 98 ? 7.196 2.876 -7.316 1.00 97.62 98 VAL A O 1
ATOM 716 N N . VAL A 1 99 ? 6.964 5.054 -7.823 1.00 97.94 99 VAL A N 1
ATOM 717 C CA . VAL A 1 99 ? 6.342 5.434 -6.556 1.00 97.94 99 VAL A CA 1
ATOM 718 C C . VAL A 1 99 ? 4.904 5.855 -6.807 1.00 97.94 99 VAL A C 1
ATOM 720 O O . VAL A 1 99 ? 4.619 6.618 -7.731 1.00 97.94 99 VAL A O 1
ATOM 723 N N . ILE A 1 100 ? 4.001 5.349 -5.972 1.00 98.50 100 ILE A N 1
ATOM 724 C CA . ILE A 1 100 ? 2.595 5.742 -5.946 1.00 98.50 100 ILE A CA 1
ATOM 725 C C . ILE A 1 100 ? 2.250 6.082 -4.503 1.00 98.50 100 ILE A C 1
ATOM 727 O O . ILE A 1 100 ? 2.409 5.254 -3.604 1.00 98.50 100 ILE A O 1
ATOM 731 N N . ASP A 1 101 ? 1.785 7.307 -4.299 1.00 98.75 101 ASP A N 1
ATOM 732 C CA . ASP A 1 101 ? 1.201 7.750 -3.039 1.00 98.75 101 ASP A CA 1
ATOM 733 C C . ASP A 1 101 ? -0.321 7.596 -3.098 1.00 98.75 101 ASP A C 1
ATOM 735 O O . ASP A 1 101 ? -0.933 7.714 -4.163 1.00 98.75 101 ASP A O 1
ATOM 739 N N . GLY A 1 102 ? -0.946 7.361 -1.952 1.00 98.62 102 GLY A N 1
ATOM 740 C CA . GLY A 1 102 ? -2.395 7.292 -1.852 1.00 98.62 102 GLY A CA 1
ATOM 741 C C . GLY A 1 102 ? -2.915 7.710 -0.488 1.00 98.62 102 GLY A C 1
ATOM 742 O O . GLY A 1 102 ? -2.169 7.832 0.487 1.00 98.62 102 GLY A O 1
ATOM 743 N N . SER A 1 103 ? -4.222 7.942 -0.436 1.00 98.69 103 SER A N 1
ATOM 744 C CA . SER A 1 103 ? -4.933 8.364 0.764 1.00 98.69 103 SER A CA 1
ATOM 745 C C . SER A 1 103 ? -6.195 7.529 0.936 1.00 98.69 103 SER A C 1
ATOM 747 O O . SER A 1 103 ? -6.996 7.380 0.012 1.00 98.69 103 SER A O 1
ATOM 749 N N . ILE A 1 104 ? -6.364 6.948 2.118 1.00 98.75 104 ILE A N 1
ATOM 750 C CA . ILE A 1 104 ? -7.508 6.117 2.484 1.00 98.75 104 ILE A CA 1
ATOM 751 C C . ILE A 1 104 ? -8.415 6.964 3.370 1.00 98.75 104 ILE A C 1
ATOM 753 O O . ILE A 1 104 ? -8.051 7.312 4.496 1.00 98.75 104 ILE A O 1
ATOM 757 N N . ALA A 1 105 ? -9.594 7.299 2.853 1.00 98.06 105 ALA A N 1
ATOM 758 C CA . ALA A 1 105 ? -10.564 8.123 3.553 1.00 98.06 105 ALA A CA 1
ATOM 759 C C . ALA A 1 105 ? -11.197 7.340 4.717 1.00 98.06 105 ALA A C 1
ATOM 761 O O . ALA A 1 105 ? -11.645 6.200 4.515 1.00 98.06 105 ALA A O 1
ATOM 762 N N . PRO A 1 106 ? -11.277 7.941 5.915 1.00 96.94 106 PRO A N 1
ATOM 763 C CA . PRO A 1 106 ? -11.836 7.275 7.080 1.00 96.94 106 PRO A CA 1
ATOM 764 C C . PRO A 1 106 ? -13.338 7.050 6.923 1.00 96.94 106 PRO A C 1
ATOM 766 O O . PRO A 1 106 ? -14.004 7.677 6.087 1.00 96.94 106 PRO A O 1
ATOM 769 N N . LYS A 1 107 ? -13.890 6.150 7.735 1.00 96.94 107 LYS A N 1
ATOM 770 C CA . LYS A 1 107 ? -15.339 5.945 7.787 1.00 96.94 107 LYS A CA 1
ATOM 771 C C . LYS A 1 107 ? -16.034 7.046 8.590 1.00 96.94 107 LYS A C 1
ATOM 773 O O . LYS A 1 107 ? -17.089 7.524 8.177 1.00 96.94 107 LYS A O 1
ATOM 778 N N . ASP A 1 108 ? -15.445 7.445 9.708 1.00 95.62 108 ASP A N 1
ATOM 779 C CA . ASP A 1 108 ? -15.835 8.587 10.519 1.00 95.62 108 ASP A CA 1
ATOM 780 C C . ASP A 1 108 ? -15.345 9.884 9.852 1.00 95.62 108 ASP A C 1
ATOM 782 O O . ASP A 1 108 ? -14.135 10.093 9.721 1.00 95.62 108 ASP A O 1
ATOM 786 N N . PRO A 1 109 ? -16.249 10.800 9.465 1.00 91.62 109 PRO A N 1
ATOM 787 C CA . PRO A 1 109 ? -15.872 12.073 8.856 1.00 91.62 109 PRO A CA 1
ATOM 788 C C . PRO A 1 109 ? -15.063 12.996 9.784 1.00 91.62 109 PRO A C 1
ATOM 790 O O . PRO A 1 109 ? -14.502 13.980 9.307 1.00 91.62 109 PRO A O 1
ATOM 793 N N . LYS A 1 110 ? -15.013 12.723 11.094 1.00 89.94 110 LYS A N 1
ATOM 794 C CA . LYS A 1 110 ? -14.181 13.458 12.062 1.00 89.94 110 LYS A CA 1
ATOM 795 C C . LYS A 1 110 ? -12.769 12.890 12.201 1.00 89.94 110 LYS A C 1
ATOM 797 O O . LYS A 1 110 ? -11.945 13.490 12.890 1.00 89.94 110 LYS A O 1
ATOM 802 N N . SER A 1 111 ? -12.502 11.734 11.603 1.00 91.88 111 SER A N 1
ATOM 803 C CA . SER A 1 111 ? -11.192 11.098 11.621 1.00 91.88 111 SER A CA 1
ATOM 804 C C . SER A 1 111 ? -10.292 11.661 10.513 1.00 91.88 111 SER A C 1
ATOM 806 O O . SER A 1 111 ? -10.710 12.479 9.689 1.00 91.88 111 SER A O 1
ATOM 808 N N . LYS A 1 112 ? -9.025 11.248 10.505 1.00 89.88 112 LYS A N 1
ATOM 809 C CA . LYS A 1 112 ? -8.028 11.655 9.507 1.00 89.88 112 LYS A CA 1
ATOM 810 C C . LYS A 1 112 ? -7.783 10.519 8.512 1.00 89.88 112 LYS A C 1
ATOM 812 O O . LYS A 1 112 ? -7.939 9.350 8.868 1.00 89.88 112 LYS A O 1
ATOM 817 N N . PRO A 1 113 ? -7.407 10.833 7.261 1.00 95.62 113 PRO A N 1
ATOM 818 C CA . PRO A 1 113 ? -7.043 9.795 6.313 1.00 95.62 113 PRO A CA 1
ATOM 819 C C . PRO A 1 113 ? -5.751 9.090 6.730 1.00 95.62 113 PRO A C 1
ATOM 821 O O . PRO A 1 113 ? -4.871 9.689 7.356 1.00 95.62 113 PRO A O 1
ATOM 824 N N . ILE A 1 114 ? -5.631 7.828 6.322 1.00 98.44 114 ILE A N 1
ATOM 825 C CA . ILE A 1 114 ? -4.350 7.116 6.299 1.00 98.44 114 ILE A CA 1
ATOM 826 C C . ILE A 1 114 ? -3.668 7.465 4.983 1.00 98.44 114 ILE A C 1
ATOM 828 O O . ILE A 1 114 ? -4.214 7.168 3.917 1.00 98.44 114 ILE A O 1
ATOM 832 N N . ASN A 1 115 ? -2.479 8.054 5.037 1.00 98.56 115 ASN A N 1
ATOM 833 C CA . ASN A 1 115 ? -1.655 8.205 3.843 1.00 98.56 115 ASN A CA 1
ATOM 834 C C . ASN A 1 115 ? -0.700 7.027 3.742 1.00 98.56 115 ASN A C 1
ATOM 836 O O . ASN A 1 115 ? -0.130 6.579 4.739 1.00 98.56 115 ASN A O 1
ATOM 840 N N . PHE A 1 116 ? -0.512 6.531 2.529 1.00 98.88 116 PHE A N 1
ATOM 841 C CA . PHE A 1 116 ? 0.388 5.425 2.259 1.00 98.88 116 PHE A CA 1
ATOM 842 C C . PHE A 1 116 ? 1.221 5.686 1.017 1.00 98.88 116 PHE A C 1
ATOM 844 O O . PHE A 1 116 ? 0.866 6.490 0.154 1.00 98.88 116 PHE A O 1
ATOM 851 N N . ARG A 1 117 ? 2.323 4.949 0.931 1.00 98.88 117 ARG A 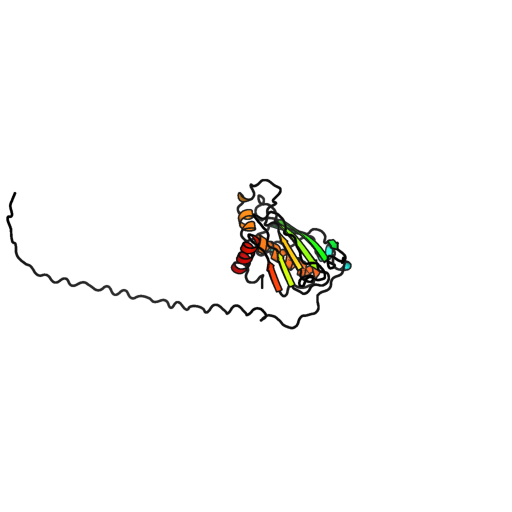N 1
ATOM 852 C CA . ARG A 1 117 ? 3.191 4.909 -0.238 1.00 98.88 117 ARG A CA 1
ATOM 853 C C . ARG A 1 117 ? 3.469 3.471 -0.612 1.00 98.88 117 ARG A C 1
ATOM 855 O O . ARG A 1 117 ? 3.636 2.619 0.262 1.00 98.88 117 ARG A O 1
ATOM 862 N N . VAL A 1 118 ? 3.597 3.229 -1.907 1.00 98.81 118 VAL A N 1
ATOM 863 C CA . VAL A 1 118 ? 4.154 1.998 -2.454 1.00 98.81 118 VAL A CA 1
ATOM 864 C C . VAL A 1 118 ? 5.276 2.313 -3.441 1.00 98.81 118 VAL A C 1
ATOM 866 O O . VAL A 1 118 ? 5.163 3.220 -4.265 1.00 98.81 118 VAL A O 1
ATOM 869 N N . LEU A 1 119 ? 6.359 1.548 -3.339 1.00 98.44 119 LEU A N 1
ATOM 870 C CA . LEU A 1 119 ? 7.481 1.496 -4.263 1.00 98.44 119 LEU A CA 1
ATOM 871 C C . LEU A 1 119 ? 7.427 0.164 -5.021 1.00 98.44 119 LEU A C 1
ATOM 873 O O . LEU A 1 119 ? 7.455 -0.916 -4.423 1.00 98.44 119 LEU A O 1
ATOM 877 N N . LEU A 1 120 ? 7.350 0.247 -6.347 1.00 98.00 120 LEU A N 1
ATOM 878 C CA . LEU A 1 120 ? 7.244 -0.885 -7.262 1.00 98.00 120 LEU A CA 1
ATOM 879 C C . LEU A 1 120 ? 8.534 -0.986 -8.099 1.00 98.00 120 LEU A C 1
ATOM 881 O O . LEU A 1 120 ? 8.790 -0.088 -8.897 1.00 98.00 120 LEU A O 1
ATOM 885 N N . PRO A 1 121 ? 9.358 -2.037 -7.964 1.00 97.75 121 PRO A N 1
ATOM 886 C CA . PRO A 1 121 ? 10.583 -2.170 -8.754 1.00 97.75 121 PRO A CA 1
ATOM 887 C C . PRO A 1 121 ? 10.275 -2.563 -10.202 1.00 97.75 121 PRO A C 1
ATOM 889 O O . PRO A 1 121 ? 9.511 -3.490 -10.435 1.00 97.75 121 PRO A O 1
ATOM 892 N N . ALA A 1 122 ? 10.947 -1.960 -11.184 1.00 97.38 122 ALA A N 1
ATOM 893 C CA . ALA A 1 122 ? 10.724 -2.254 -12.603 1.00 97.38 122 ALA A CA 1
ATOM 894 C C . ALA A 1 122 ? 10.884 -3.745 -12.954 1.00 97.38 122 ALA A C 1
ATOM 896 O O . ALA A 1 122 ? 10.252 -4.227 -13.885 1.00 97.38 122 ALA A O 1
ATOM 897 N N . SER A 1 123 ? 11.708 -4.480 -12.199 1.00 97.06 123 SER A N 1
ATOM 898 C CA . SER A 1 123 ? 11.821 -5.939 -12.247 1.00 97.06 123 SER A CA 1
ATOM 899 C C . SER A 1 123 ? 11.405 -6.527 -10.897 1.00 97.06 123 SER A C 1
ATOM 901 O O . SER A 1 123 ? 12.166 -6.510 -9.928 1.00 97.06 123 SER A O 1
ATOM 903 N N . TRP A 1 124 ? 10.180 -7.041 -10.828 1.00 97.06 124 TRP A N 1
ATOM 904 C CA . TRP A 1 124 ? 9.548 -7.516 -9.604 1.00 97.06 124 TRP A CA 1
ATOM 905 C C . TRP A 1 124 ? 9.610 -9.039 -9.457 1.00 97.06 124 TRP A C 1
ATOM 907 O O . TRP A 1 124 ? 9.131 -9.799 -10.300 1.00 97.06 124 TRP A O 1
ATOM 917 N N . SER A 1 125 ? 10.136 -9.498 -8.324 1.00 95.06 125 SER A N 1
ATOM 918 C CA . SER A 1 125 ? 10.301 -10.919 -7.977 1.00 95.06 125 SER A CA 1
ATOM 919 C C . SER A 1 125 ? 9.032 -11.608 -7.464 1.00 95.06 125 SER A C 1
ATOM 921 O O . SER A 1 125 ? 9.093 -12.744 -6.994 1.00 95.06 125 SER A O 1
ATOM 923 N N . ARG A 1 126 ? 7.872 -10.939 -7.546 1.00 95.50 126 ARG A N 1
ATOM 924 C CA . ARG A 1 126 ? 6.595 -11.375 -6.943 1.00 95.50 126 ARG A CA 1
ATOM 925 C C . ARG A 1 126 ? 6.633 -11.460 -5.420 1.00 95.50 126 ARG A C 1
ATOM 927 O O . ARG A 1 126 ? 5.889 -12.234 -4.822 1.00 95.50 126 ARG A O 1
ATOM 934 N N . ARG A 1 127 ? 7.504 -10.676 -4.792 1.00 95.94 127 ARG A N 1
ATOM 935 C CA . ARG A 1 127 ? 7.604 -10.560 -3.338 1.00 95.94 127 ARG A CA 1
ATOM 936 C C . ARG A 1 127 ? 7.332 -9.133 -2.912 1.00 95.94 127 ARG A C 1
ATOM 938 O O . ARG A 1 127 ? 7.706 -8.198 -3.623 1.00 95.94 127 ARG A O 1
ATOM 945 N N . ALA A 1 128 ? 6.670 -8.970 -1.782 1.00 98.06 128 ALA A N 1
ATOM 946 C CA . ALA A 1 128 ? 6.356 -7.667 -1.231 1.00 98.06 128 ALA A CA 1
ATOM 947 C C . ALA A 1 128 ? 6.695 -7.613 0.262 1.00 98.06 128 ALA A C 1
ATOM 949 O O . ALA A 1 128 ? 6.712 -8.642 0.935 1.00 98.06 128 ALA A O 1
ATOM 950 N N . ILE A 1 129 ? 7.012 -6.420 0.756 1.00 98.56 129 ILE A N 1
ATOM 951 C CA . ILE A 1 129 ? 7.240 -6.124 2.170 1.00 98.56 129 ILE A CA 1
ATOM 952 C C . ILE A 1 129 ? 6.367 -4.931 2.545 1.00 98.56 129 ILE A C 1
ATOM 954 O O . ILE A 1 129 ? 6.474 -3.866 1.932 1.00 98.56 129 ILE A O 1
ATOM 958 N N . GLN A 1 130 ? 5.549 -5.098 3.577 1.00 98.75 130 GLN A N 1
ATOM 959 C CA . GLN A 1 130 ? 4.969 -3.985 4.304 1.00 98.75 130 GLN A CA 1
ATOM 960 C C . GLN A 1 130 ? 5.914 -3.561 5.426 1.00 98.75 130 GLN A C 1
ATOM 962 O O . GLN A 1 130 ? 6.239 -4.352 6.313 1.00 98.75 130 GLN A O 1
ATOM 967 N N . GLU A 1 131 ? 6.341 -2.308 5.382 1.00 98.44 131 GLU A N 1
ATOM 968 C CA . GLU A 1 131 ? 7.137 -1.680 6.426 1.00 98.44 131 GLU A CA 1
ATOM 969 C C . GLU A 1 131 ? 6.219 -1.207 7.554 1.00 98.44 131 GLU A C 1
ATOM 971 O O . GLU A 1 131 ? 5.255 -0.464 7.329 1.00 98.44 131 GLU A O 1
ATOM 976 N N . GLY A 1 132 ? 6.539 -1.630 8.772 1.00 97.69 132 GLY A N 1
ATOM 977 C CA . GLY A 1 132 ? 5.957 -1.102 9.995 1.00 97.69 132 GLY A CA 1
ATOM 978 C C . GLY A 1 132 ? 6.535 0.262 10.357 1.00 97.69 132 GLY A C 1
ATOM 979 O O . GLY A 1 132 ? 7.638 0.632 9.947 1.00 97.69 132 GLY A O 1
ATOM 980 N N . GLY A 1 133 ? 5.781 1.019 11.147 1.00 96.19 133 GLY A N 1
ATOM 981 C CA . GLY A 1 133 ? 6.206 2.339 11.602 1.00 96.19 133 GLY A CA 1
ATOM 982 C C . GLY A 1 133 ? 7.052 2.320 12.880 1.00 96.19 133 GLY A C 1
ATOM 983 O O . GLY A 1 133 ? 7.632 1.310 13.285 1.00 96.19 133 GLY A O 1
ATOM 984 N N . GLY A 1 134 ? 7.127 3.481 13.530 1.00 95.06 134 GLY A N 1
ATOM 985 C CA . GLY A 1 134 ? 7.855 3.710 14.773 1.00 95.06 134 GLY A CA 1
ATOM 986 C C . GLY A 1 134 ? 7.153 4.722 15.685 1.00 95.06 134 GLY A C 1
ATOM 987 O O . GLY A 1 134 ? 6.464 5.634 15.229 1.00 95.06 134 GLY A O 1
ATOM 988 N N . GLY A 1 135 ? 7.378 4.604 16.997 1.00 94.12 135 GLY A N 1
ATOM 989 C CA . GLY A 1 135 ? 6.792 5.513 17.987 1.00 94.12 135 GLY A CA 1
ATOM 990 C C . GLY A 1 135 ? 5.267 5.398 18.041 1.00 94.12 135 GLY A C 1
ATOM 991 O O . GLY A 1 135 ? 4.739 4.296 18.134 1.00 94.12 135 GLY A O 1
ATOM 992 N N . PHE A 1 136 ? 4.567 6.530 17.974 1.00 93.44 136 PHE A N 1
ATOM 993 C CA . PHE A 1 136 ? 3.104 6.564 17.867 1.00 93.44 136 PHE A CA 1
ATOM 994 C C . PHE A 1 136 ? 2.610 6.546 16.413 1.00 93.44 136 PHE A C 1
ATOM 996 O O . PHE A 1 136 ? 1.425 6.721 16.183 1.00 93.44 136 PHE A O 1
ATOM 1003 N N . ASN A 1 137 ? 3.504 6.295 15.447 1.00 87.44 137 ASN A N 1
ATOM 1004 C CA . ASN A 1 137 ? 3.320 6.534 14.014 1.00 87.44 137 ASN A CA 1
ATOM 1005 C C . ASN A 1 137 ? 2.722 7.935 13.744 1.00 87.44 137 ASN A C 1
ATOM 1007 O O . ASN A 1 137 ? 2.779 8.800 14.609 1.00 87.44 137 ASN A O 1
ATOM 1011 N N . GLY A 1 138 ? 2.334 8.254 12.512 1.00 94.69 138 GLY A N 1
ATOM 1012 C CA . GLY A 1 138 ? 2.091 9.639 12.084 1.00 94.69 138 GLY A CA 1
ATOM 1013 C C . GLY A 1 138 ? 2.943 10.077 10.890 1.00 94.69 138 GLY A C 1
ATOM 1014 O O . GLY A 1 138 ? 2.931 11.245 10.499 1.00 94.69 138 GLY A O 1
ATOM 1015 N N . MET A 1 139 ? 3.721 9.153 10.328 1.00 96.06 139 MET A N 1
ATOM 1016 C CA . MET A 1 139 ? 4.479 9.318 9.093 1.00 96.06 139 MET A CA 1
ATOM 1017 C C . MET A 1 139 ? 4.547 7.993 8.355 1.00 96.06 139 MET A C 1
ATOM 1019 O O . MET A 1 139 ? 4.700 6.945 8.981 1.00 96.06 139 MET A O 1
ATOM 1023 N N . VAL A 1 140 ? 4.503 8.059 7.028 1.00 97.88 140 VAL A N 1
ATOM 1024 C CA . VAL A 1 140 ? 4.797 6.908 6.176 1.00 97.88 140 VAL A CA 1
ATOM 1025 C C . VAL A 1 140 ? 6.255 6.485 6.413 1.00 97.88 140 VAL A C 1
ATOM 1027 O O . VAL A 1 140 ? 7.140 7.346 6.358 1.00 97.88 140 VAL A O 1
ATOM 1030 N N . PRO A 1 141 ? 6.535 5.197 6.693 1.00 96.56 141 PRO A N 1
ATOM 1031 C CA . PRO A 1 141 ? 7.892 4.727 6.939 1.00 96.56 141 PRO A CA 1
ATOM 1032 C C . PRO A 1 141 ? 8.773 4.886 5.698 1.00 96.56 141 PRO A C 1
ATOM 1034 O O . PRO A 1 141 ? 8.302 4.928 4.559 1.00 96.56 141 PRO A O 1
ATOM 1037 N N . MET A 1 142 ? 10.085 4.940 5.919 1.00 93.50 142 MET A N 1
ATOM 1038 C CA . MET A 1 142 ? 11.040 4.938 4.819 1.00 93.50 142 MET A CA 1
ATOM 1039 C C . MET A 1 142 ? 11.039 3.567 4.137 1.00 93.50 142 MET A C 1
ATOM 1041 O O . MET A 1 142 ? 11.398 2.561 4.745 1.00 93.50 142 MET A O 1
ATOM 1045 N N . LEU A 1 143 ? 10.664 3.539 2.860 1.00 93.44 143 LEU A N 1
ATOM 1046 C CA . LEU A 1 143 ? 10.643 2.323 2.051 1.00 93.44 143 LEU A CA 1
ATOM 1047 C C . LEU A 1 143 ? 12.049 2.049 1.508 1.00 93.44 143 LEU A C 1
ATOM 1049 O O . LEU A 1 143 ? 12.368 2.438 0.391 1.00 93.44 143 LEU A O 1
ATOM 1053 N N . SER A 1 144 ? 12.901 1.439 2.332 1.00 83.06 144 SER A N 1
ATOM 1054 C CA . SER A 1 144 ? 14.313 1.192 2.004 1.00 83.06 144 SER A CA 1
ATOM 1055 C C . SER A 1 144 ? 14.549 -0.218 1.470 1.00 83.06 144 SER A C 1
ATOM 1057 O O . SER A 1 144 ? 13.940 -1.160 1.959 1.00 83.06 144 SER A O 1
ATOM 1059 N N . GLY A 1 145 ? 15.479 -0.399 0.536 1.00 82.12 145 GLY A N 1
ATOM 1060 C CA . GLY A 1 145 ? 15.917 -1.714 0.046 1.00 82.12 145 GLY A CA 1
ATOM 1061 C C . GLY A 1 145 ? 16.031 -1.831 -1.472 1.00 82.12 145 GLY A C 1
ATOM 1062 O O . GLY A 1 145 ? 16.352 -2.909 -1.962 1.00 82.12 145 GLY A O 1
ATOM 1063 N N . GLU A 1 146 ? 15.809 -0.733 -2.184 1.00 87.00 146 GLU A N 1
ATOM 1064 C CA . GLU A 1 146 ? 15.891 -0.525 -3.627 1.00 87.00 146 GLU A CA 1
ATOM 1065 C C . GLU A 1 146 ? 17.328 -0.491 -4.174 1.00 87.00 146 GLU A C 1
ATOM 1067 O O . GLU A 1 146 ? 17.528 -0.510 -5.387 1.00 87.00 146 GLU A O 1
ATOM 1072 N N . HIS A 1 147 ? 18.342 -0.475 -3.302 1.00 93.94 147 HIS A N 1
ATOM 1073 C CA . HIS A 1 147 ? 19.746 -0.490 -3.713 1.00 93.94 147 HIS A CA 1
ATOM 1074 C C . HIS A 1 147 ? 20.056 -1.699 -4.616 1.00 93.94 147 HIS A C 1
ATOM 1076 O O . HIS A 1 147 ? 19.727 -2.815 -4.220 1.00 93.94 147 HIS A O 1
ATOM 1082 N N . PRO A 1 148 ? 20.744 -1.551 -5.769 1.00 91.12 148 PRO A N 1
ATOM 1083 C CA . PRO A 1 148 ? 20.927 -2.647 -6.730 1.00 91.12 148 PRO A CA 1
ATOM 1084 C C . PRO A 1 148 ? 21.559 -3.924 -6.155 1.00 91.12 148 PRO A C 1
ATOM 1086 O O . PRO A 1 148 ? 21.213 -5.024 -6.571 1.00 91.12 148 PRO A O 1
ATOM 1089 N N . ASN A 1 149 ? 22.442 -3.791 -5.159 1.00 92.69 149 ASN A N 1
ATOM 1090 C CA . ASN A 1 149 ? 23.083 -4.934 -4.486 1.00 92.69 149 ASN A CA 1
ATOM 1091 C C . ASN A 1 149 ? 22.268 -5.508 -3.310 1.00 92.69 149 ASN A C 1
ATOM 1093 O O . ASN A 1 149 ? 22.733 -6.412 -2.619 1.00 92.69 149 ASN A O 1
ATOM 1097 N N . SER A 1 150 ? 21.090 -4.956 -3.022 1.00 93.12 150 SER A N 1
ATOM 1098 C CA . SER A 1 150 ? 20.211 -5.456 -1.970 1.00 93.12 150 SER A CA 1
ATOM 1099 C C . SER A 1 150 ? 19.576 -6.780 -2.405 1.00 93.12 150 SER A C 1
ATOM 1101 O O . SER A 1 150 ? 19.024 -6.856 -3.505 1.00 93.12 150 SER A O 1
ATOM 1103 N N . PRO A 1 151 ? 19.523 -7.806 -1.535 1.00 90.75 151 PRO A N 1
ATOM 1104 C CA . PRO A 1 151 ? 18.828 -9.062 -1.841 1.00 90.75 151 PRO A CA 1
ATOM 1105 C C . PRO A 1 151 ? 17.309 -8.883 -2.018 1.00 90.75 151 PRO A C 1
ATOM 1107 O O . PRO A 1 151 ? 16.613 -9.801 -2.442 1.00 90.75 151 PRO A O 1
ATOM 1110 N N . THR A 1 152 ? 16.793 -7.700 -1.687 1.00 94.50 152 THR A N 1
ATOM 1111 C CA . THR A 1 152 ? 15.371 -7.344 -1.738 1.00 94.50 152 THR A CA 1
ATOM 1112 C C . THR A 1 152 ? 15.085 -6.209 -2.725 1.00 94.50 152 THR A C 1
ATOM 1114 O O . THR A 1 152 ? 13.983 -5.671 -2.722 1.00 94.50 152 THR A O 1
ATOM 1117 N N . ALA A 1 153 ? 16.043 -5.855 -3.592 1.00 95.62 153 ALA A N 1
ATOM 1118 C CA . ALA A 1 153 ? 15.884 -4.780 -4.580 1.00 95.62 153 ALA A CA 1
ATOM 1119 C C . ALA A 1 153 ? 14.704 -5.009 -5.538 1.00 95.62 153 ALA A C 1
ATOM 1121 O O . ALA A 1 153 ? 14.100 -4.068 -6.038 1.00 95.62 153 ALA A O 1
ATOM 1122 N N . SER A 1 154 ? 14.358 -6.274 -5.776 1.00 95.88 154 SER A N 1
ATOM 1123 C CA . SER A 1 154 ? 13.251 -6.699 -6.633 1.00 95.88 154 SER A CA 1
ATOM 1124 C C . SER A 1 154 ? 11.939 -6.917 -5.872 1.00 95.88 154 SER A C 1
ATOM 1126 O O . SER A 1 154 ? 11.034 -7.576 -6.392 1.00 95.88 154 SER A O 1
ATOM 1128 N N . TYR A 1 155 ? 11.824 -6.451 -4.625 1.00 97.50 155 TYR A N 1
ATOM 1129 C CA . TYR A 1 155 ? 10.613 -6.594 -3.818 1.00 97.50 155 TYR A CA 1
ATOM 1130 C C . TYR A 1 155 ? 9.806 -5.301 -3.905 1.00 97.50 155 TYR A C 1
ATOM 1132 O O . TYR A 1 155 ? 10.362 -4.205 -3.887 1.00 97.50 155 TYR A O 1
ATOM 1140 N N . VAL A 1 156 ? 8.484 -5.426 -3.975 1.00 98.56 156 VAL A N 1
ATOM 1141 C CA . VAL A 1 156 ? 7.593 -4.292 -3.714 1.00 98.56 156 VAL A CA 1
ATOM 1142 C C . VAL A 1 156 ? 7.738 -3.900 -2.247 1.00 98.56 156 VAL A C 1
ATOM 1144 O O . VAL A 1 156 ? 7.801 -4.775 -1.384 1.00 98.56 156 VAL A O 1
ATOM 1147 N N . ARG A 1 157 ? 7.752 -2.602 -1.950 1.00 98.50 157 ARG A N 1
ATOM 1148 C CA . ARG A 1 157 ? 7.758 -2.094 -0.572 1.00 98.50 157 ARG A CA 1
ATOM 1149 C C . ARG A 1 157 ? 6.646 -1.090 -0.378 1.00 98.50 157 ARG A C 1
ATOM 1151 O O . ARG A 1 157 ? 6.382 -0.299 -1.276 1.00 98.50 157 ARG A O 1
ATOM 1158 N N . TYR A 1 158 ? 5.988 -1.121 0.768 1.00 98.88 158 TYR A N 1
ATOM 1159 C CA . TYR A 1 158 ? 4.888 -0.209 1.059 1.00 98.88 158 TYR A CA 1
ATOM 1160 C C . TYR A 1 158 ? 4.695 -0.018 2.556 1.00 98.88 158 TYR A C 1
ATOM 1162 O O . TYR A 1 158 ? 5.164 -0.815 3.357 1.00 98.88 158 TYR A O 1
ATOM 1170 N N . GLY A 1 159 ? 3.999 1.042 2.939 1.00 98.69 159 GLY A N 1
ATOM 1171 C CA . GLY A 1 159 ? 3.721 1.361 4.336 1.00 98.69 159 GLY A CA 1
ATOM 1172 C C . GLY A 1 159 ? 2.812 2.577 4.445 1.00 98.69 159 GLY A C 1
ATOM 1173 O O . GLY A 1 159 ? 2.528 3.235 3.441 1.00 98.69 159 GLY A O 1
ATOM 1174 N N . SER A 1 160 ? 2.347 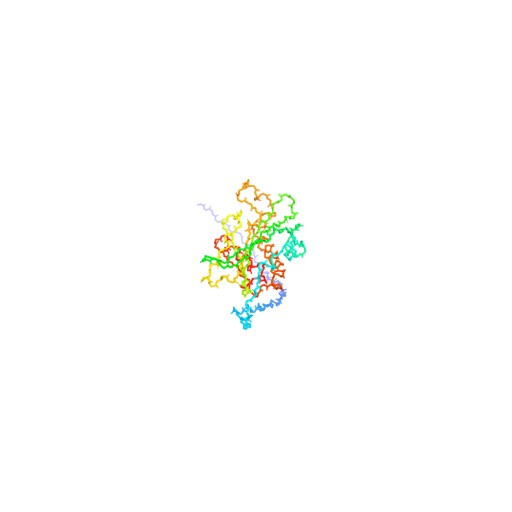2.875 5.656 1.00 98.69 160 SER A N 1
ATOM 1175 C CA . SER A 1 160 ? 1.418 3.980 5.901 1.00 98.69 160 SER A CA 1
ATOM 1176 C C . SER A 1 160 ? 1.769 4.787 7.145 1.00 98.69 160 SER A C 1
ATOM 1178 O O . SER A 1 160 ? 2.557 4.351 7.983 1.00 98.69 160 SER A O 1
ATOM 1180 N N . ASP A 1 161 ? 1.159 5.962 7.272 1.00 97.50 161 ASP A N 1
ATOM 1181 C CA . ASP A 1 161 ? 1.287 6.840 8.434 1.00 97.50 161 ASP A CA 1
ATOM 1182 C C . ASP A 1 161 ? 0.429 6.444 9.642 1.00 97.50 161 ASP A C 1
ATOM 1184 O O . ASP A 1 161 ? 0.486 7.119 10.667 1.00 97.50 161 ASP A O 1
ATOM 1188 N N . SER A 1 162 ? -0.312 5.336 9.567 1.00 95.44 162 SER A N 1
ATOM 1189 C CA . SER A 1 162 ? -1.229 4.815 10.592 1.00 95.44 162 SER A CA 1
ATOM 1190 C C . SER A 1 162 ? -2.538 5.577 10.824 1.00 95.44 162 SER A C 1
ATOM 1192 O O . SER A 1 162 ? -3.281 5.229 11.742 1.00 95.44 162 SER A O 1
ATOM 1194 N N . GLY A 1 163 ? -2.881 6.562 9.989 1.00 91.69 163 GLY A N 1
ATOM 1195 C CA . GLY A 1 163 ? -4.187 7.236 10.069 1.00 91.69 163 GLY A CA 1
ATOM 1196 C C . GLY A 1 163 ? -4.202 8.509 10.899 1.00 91.69 163 GLY A C 1
ATOM 1197 O O . GLY A 1 163 ? -5.263 8.979 11.297 1.00 91.69 163 GLY A O 1
ATOM 1198 N N . HIS A 1 164 ? -3.028 9.070 11.157 1.00 92.19 164 HIS A N 1
ATOM 1199 C CA . HIS A 1 164 ? -2.847 10.437 11.619 1.00 92.19 164 HIS A CA 1
ATOM 1200 C C . HIS A 1 164 ? -1.497 10.947 11.116 1.00 92.19 164 HIS A C 1
ATOM 1202 O O . HIS A 1 164 ? -0.723 10.200 10.523 1.00 92.19 164 HIS A O 1
ATOM 1208 N N . GLN A 1 165 ? -1.219 12.233 11.315 1.00 89.81 165 GLN A N 1
ATOM 1209 C CA . GLN A 1 165 ? 0.028 12.854 10.885 1.00 89.81 165 GLN A CA 1
ATOM 1210 C C . GLN A 1 165 ? 0.698 13.520 12.083 1.00 89.81 165 GLN A C 1
ATOM 1212 O O . GLN A 1 165 ? 0.043 14.246 12.832 1.00 89.81 165 GLN A O 1
ATOM 1217 N N . MET A 1 166 ? 2.002 13.283 12.252 1.00 82.88 166 MET A N 1
ATOM 1218 C CA . MET A 1 166 ? 2.771 13.762 13.407 1.00 82.88 166 MET A CA 1
ATOM 1219 C C . MET A 1 166 ? 2.824 15.295 13.483 1.00 82.88 166 MET A C 1
ATOM 1221 O O . MET A 1 166 ? 2.959 15.868 14.559 1.00 82.88 166 MET A O 1
ATOM 1225 N N . MET A 1 167 ? 2.735 15.958 12.325 1.00 73.69 167 MET A N 1
ATOM 1226 C CA . MET A 1 167 ? 2.707 17.411 12.203 1.00 73.69 167 MET A CA 1
ATOM 1227 C C . MET A 1 167 ? 1.251 17.866 12.288 1.00 73.69 167 MET A C 1
ATOM 1229 O O . MET A 1 167 ? 0.577 18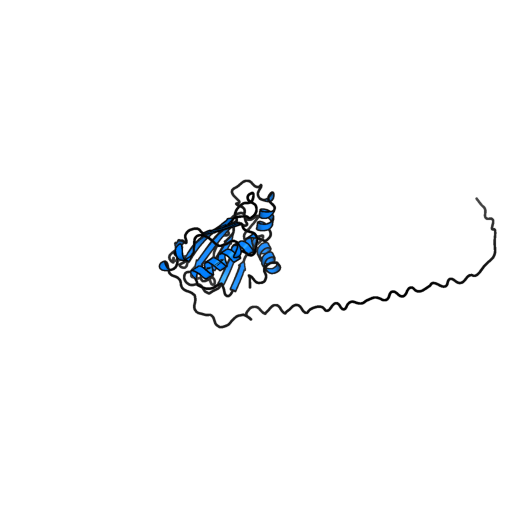.053 11.276 1.00 73.69 167 MET A O 1
ATOM 1233 N N . GLY A 1 168 ? 0.739 17.983 13.511 1.00 68.50 168 GLY A N 1
ATOM 1234 C CA . GLY A 1 168 ? -0.631 18.405 13.773 1.00 68.50 168 GLY A CA 1
ATOM 1235 C C . GLY A 1 168 ? -0.963 18.420 15.265 1.00 68.50 168 GLY A C 1
ATOM 1236 O O . GLY A 1 168 ? -0.115 18.079 16.091 1.00 68.50 168 GLY A O 1
ATOM 1237 N N . PRO A 1 169 ? -2.191 18.822 15.632 1.00 68.62 169 PRO A N 1
ATOM 1238 C CA . PRO A 1 169 ? -2.652 18.729 17.010 1.00 68.62 169 PRO A CA 1
ATOM 1239 C C . PRO A 1 169 ? -2.538 17.286 17.521 1.00 68.62 169 PRO A C 1
ATOM 1241 O O . PRO A 1 169 ? -2.872 16.336 16.810 1.00 68.62 169 PRO A O 1
ATOM 1244 N N . ASN A 1 170 ? -2.066 17.119 18.760 1.00 75.56 170 ASN A N 1
ATOM 1245 C CA . ASN A 1 170 ? -1.894 15.807 19.395 1.00 75.56 170 ASN A CA 1
ATOM 1246 C C . ASN A 1 170 ? -3.222 15.241 19.946 1.00 75.56 170 ASN A C 1
ATOM 1248 O O . ASN A 1 170 ? -3.248 14.550 20.960 1.00 75.56 170 ASN A O 1
ATOM 1252 N N . ASP A 1 171 ? -4.337 15.590 19.306 1.00 82.75 171 ASP A N 1
ATOM 1253 C CA . ASP A 1 171 ? -5.702 15.196 19.658 1.00 82.75 171 ASP A CA 1
ATOM 1254 C C . ASP A 1 171 ? -6.193 13.988 18.850 1.00 82.75 171 ASP A C 1
ATOM 1256 O O . ASP A 1 171 ? -7.321 13.538 19.030 1.00 82.75 171 ASP A O 1
ATOM 1260 N N . TRP A 1 172 ? -5.339 13.431 17.985 1.00 86.69 172 TRP A N 1
ATOM 1261 C CA . TRP A 1 172 ? -5.666 12.286 17.137 1.00 86.69 172 TRP A CA 1
ATOM 1262 C C . TRP A 1 172 ? -6.184 11.091 17.950 1.00 86.69 172 TRP A C 1
ATOM 1264 O O . TRP A 1 172 ? -7.075 10.376 17.502 1.00 86.69 172 TRP A O 1
ATOM 1274 N N . ALA A 1 173 ? -5.678 10.924 19.174 1.00 89.62 173 ALA A N 1
ATOM 1275 C CA . ALA A 1 173 ? -6.066 9.861 20.091 1.00 89.62 173 ALA A CA 1
ATOM 1276 C C . ALA A 1 173 ? -7.473 10.035 20.701 1.00 89.62 173 ALA A C 1
ATOM 1278 O O . ALA A 1 173 ? -7.943 9.142 21.400 1.00 89.62 173 ALA A O 1
ATOM 1279 N N . LEU A 1 174 ? -8.152 11.163 20.454 1.00 92.69 174 LEU A N 1
ATOM 1280 C CA . LEU A 1 174 ? -9.535 11.403 20.885 1.00 92.69 174 LEU A CA 1
ATOM 1281 C C . LEU A 1 174 ? -10.575 10.826 19.913 1.00 92.69 174 LEU A C 1
ATOM 1283 O O . LEU A 1 174 ? -11.770 10.885 20.197 1.00 92.69 174 LEU A O 1
ATOM 1287 N N . ASN A 1 175 ? -10.145 10.308 18.760 1.00 93.81 175 ASN A N 1
ATOM 1288 C CA . ASN A 1 175 ? -11.016 9.673 17.780 1.00 93.81 175 ASN A CA 1
ATOM 1289 C C . ASN A 1 175 ? -10.841 8.146 17.807 1.00 93.81 175 ASN A C 1
ATOM 1291 O O . ASN A 1 175 ? -9.745 7.634 17.565 1.00 93.81 175 ASN A O 1
ATOM 1295 N N . ASP A 1 176 ? -11.937 7.421 18.039 1.00 95.44 176 ASP A N 1
ATOM 1296 C CA . ASP A 1 176 ? -11.924 5.959 18.161 1.00 95.44 176 ASP A CA 1
ATOM 1297 C C . ASP A 1 176 ? -11.422 5.256 16.890 1.00 95.44 176 ASP A C 1
ATOM 1299 O O . ASP A 1 176 ? -10.672 4.282 16.982 1.00 95.44 176 ASP A O 1
ATOM 1303 N N . GLU A 1 177 ? -11.774 5.751 15.697 1.00 96.50 177 GLU A N 1
ATOM 1304 C CA . GLU A 1 177 ? -11.296 5.158 14.443 1.00 96.50 177 GLU A CA 1
ATOM 1305 C C . GLU A 1 177 ? -9.785 5.345 14.284 1.00 96.50 177 GLU A C 1
ATOM 1307 O O . GLU A 1 177 ? -9.105 4.427 13.829 1.00 96.50 177 GLU A O 1
ATOM 1312 N N . VAL A 1 178 ? -9.226 6.491 14.688 1.00 94.62 178 VAL A N 1
ATOM 1313 C CA . VAL A 1 178 ? -7.770 6.694 14.635 1.00 94.62 178 VAL A CA 1
ATOM 1314 C C . VAL A 1 178 ? -7.055 5.746 15.599 1.00 94.62 178 VAL A C 1
ATOM 1316 O O . VAL A 1 178 ? -6.056 5.137 15.219 1.00 94.62 178 VAL A O 1
ATOM 1319 N N . ILE A 1 179 ? -7.583 5.546 16.811 1.00 95.56 179 ILE A N 1
ATOM 1320 C CA . ILE A 1 179 ? -7.039 4.564 17.763 1.00 95.56 179 ILE A CA 1
ATOM 1321 C C . ILE A 1 179 ? -7.079 3.149 17.176 1.00 95.56 179 ILE A C 1
ATOM 1323 O O . ILE A 1 179 ? -6.106 2.402 17.286 1.00 95.56 179 ILE A O 1
ATOM 1327 N N . GLN A 1 180 ? -8.170 2.774 16.508 1.00 97.62 180 GLN A N 1
ATOM 1328 C CA . GLN A 1 180 ? -8.277 1.482 15.829 1.00 97.62 180 GLN A CA 1
ATOM 1329 C C . GLN A 1 180 ? -7.345 1.377 14.613 1.00 97.62 180 GLN A C 1
ATOM 1331 O O . GLN A 1 180 ? -6.775 0.311 14.380 1.00 97.62 180 GLN A O 1
ATOM 1336 N N . ASN A 1 181 ? -7.141 2.460 13.855 1.00 97.69 181 ASN A N 1
ATOM 1337 C CA . ASN A 1 181 ? -6.180 2.511 12.752 1.00 97.69 181 ASN A CA 1
ATOM 1338 C C . ASN A 1 181 ? -4.756 2.296 13.269 1.00 97.69 181 ASN A C 1
ATOM 1340 O O . ASN A 1 181 ? -4.083 1.389 12.779 1.00 97.69 181 ASN A O 1
ATOM 1344 N N . PHE A 1 182 ? -4.343 3.038 14.300 1.00 96.81 182 PHE A N 1
ATOM 1345 C CA . PHE A 1 182 ? -3.053 2.868 14.970 1.00 96.81 182 PHE A CA 1
ATOM 1346 C C . PHE A 1 182 ? -2.894 1.458 15.556 1.00 96.81 182 PHE A C 1
ATOM 1348 O O . PHE A 1 182 ? -1.835 0.839 15.448 1.00 96.81 182 PHE A O 1
ATOM 1355 N N . GLY A 1 183 ? -3.961 0.926 16.152 1.00 97.12 183 GLY A N 1
ATOM 1356 C CA . GLY A 1 183 ? -3.978 -0.395 16.763 1.00 97.12 183 GLY A CA 1
ATOM 1357 C C . GLY A 1 183 ? -3.846 -1.529 15.749 1.00 97.12 183 GLY A C 1
ATOM 1358 O O . GLY A 1 183 ? -2.996 -2.403 15.935 1.00 97.12 183 GLY A O 1
ATOM 1359 N N . TYR A 1 184 ? -4.669 -1.549 14.697 1.00 98.25 184 TYR A N 1
ATOM 1360 C CA . TYR A 1 184 ? -4.739 -2.702 13.793 1.00 98.25 184 TYR A CA 1
ATOM 1361 C C . TYR A 1 184 ? -5.282 -2.452 12.377 1.00 98.25 184 TYR A C 1
ATOM 1363 O O . TYR A 1 184 ? -4.905 -3.189 11.464 1.00 98.25 184 TYR A O 1
ATOM 1371 N N . MET A 1 185 ? -6.188 -1.494 12.151 1.00 98.50 185 MET A N 1
ATOM 1372 C CA . MET A 1 185 ? -6.882 -1.411 10.853 1.00 98.50 185 MET A CA 1
ATOM 1373 C C . MET A 1 185 ? -5.974 -0.916 9.728 1.00 98.50 185 MET A C 1
ATOM 1375 O O . MET A 1 185 ? -6.102 -1.385 8.599 1.00 98.50 185 MET A O 1
ATOM 1379 N N . GLN A 1 186 ? -5.041 0.004 10.011 1.00 98.50 186 GLN A N 1
ATOM 1380 C CA . GLN A 1 186 ? -4.219 0.619 8.962 1.00 98.50 186 GLN A CA 1
ATOM 1381 C C . GLN A 1 186 ? -3.412 -0.416 8.175 1.00 98.50 186 GLN A C 1
ATOM 1383 O O . GLN A 1 186 ? -3.259 -0.272 6.961 1.00 98.50 186 GLN A O 1
ATOM 1388 N N . MET A 1 187 ? -2.943 -1.476 8.844 1.00 98.69 187 MET A N 1
ATOM 1389 C CA . MET A 1 187 ? -2.101 -2.488 8.215 1.00 98.69 187 MET A CA 1
ATOM 1390 C C . MET A 1 187 ? -2.858 -3.191 7.091 1.00 98.69 187 MET A C 1
ATOM 1392 O O . MET A 1 187 ? -2.373 -3.213 5.961 1.00 98.69 187 MET A O 1
ATOM 1396 N N . LYS A 1 188 ? -4.082 -3.647 7.386 1.00 98.69 188 LYS A N 1
ATOM 1397 C CA . LYS A 1 188 ? -4.983 -4.301 6.433 1.00 98.69 188 LYS A CA 1
ATOM 1398 C C . LYS A 1 188 ? -5.475 -3.348 5.346 1.00 98.69 188 LYS A C 1
ATOM 1400 O O . LYS A 1 188 ? -5.405 -3.679 4.169 1.00 98.69 188 LYS A O 1
ATOM 1405 N N . LYS A 1 189 ? -5.896 -2.134 5.723 1.00 98.81 189 LYS A N 1
ATOM 1406 C CA . LYS A 1 189 ? -6.346 -1.106 4.766 1.00 98.81 189 LYS A CA 1
ATOM 1407 C C . LYS A 1 189 ? -5.274 -0.806 3.714 1.00 98.81 189 LYS A C 1
ATOM 1409 O O . LYS A 1 189 ? -5.565 -0.750 2.522 1.00 98.81 189 LYS A O 1
ATOM 1414 N N . THR A 1 190 ? -4.030 -0.648 4.163 1.00 98.94 190 THR A N 1
ATOM 1415 C CA . THR A 1 190 ? -2.885 -0.368 3.288 1.00 98.94 190 THR A CA 1
ATOM 1416 C C . THR A 1 190 ? -2.518 -1.581 2.438 1.00 98.94 190 THR A C 1
ATOM 1418 O O . THR A 1 190 ? -2.296 -1.432 1.239 1.00 98.94 190 THR A O 1
ATOM 1421 N N . HIS A 1 191 ? -2.492 -2.776 3.036 1.00 98.88 191 HIS A N 1
ATOM 1422 C CA . HIS A 1 191 ? -2.284 -4.038 2.328 1.00 98.88 191 HIS A CA 1
ATOM 1423 C C . HIS A 1 191 ? -3.245 -4.186 1.146 1.00 98.88 191 HIS A C 1
ATOM 1425 O O . HIS A 1 191 ? -2.807 -4.331 0.006 1.00 98.88 191 HIS A O 1
ATOM 1431 N N . ASP A 1 192 ? -4.547 -4.078 1.399 1.00 98.88 192 ASP A N 1
ATOM 1432 C CA . ASP A 1 192 ? -5.580 -4.327 0.393 1.00 98.88 192 ASP A CA 1
ATOM 1433 C C . ASP A 1 192 ? -5.507 -3.323 -0.759 1.00 98.88 192 ASP A C 1
ATOM 1435 O O . ASP A 1 192 ? -5.544 -3.706 -1.932 1.00 98.88 192 ASP A O 1
ATOM 1439 N N . ALA A 1 193 ? -5.292 -2.042 -0.440 1.00 98.88 193 ALA A N 1
ATOM 1440 C CA . ALA A 1 193 ? -5.078 -1.012 -1.449 1.00 98.88 193 ALA A CA 1
ATOM 1441 C C . ALA A 1 193 ? -3.873 -1.345 -2.350 1.00 98.88 193 ALA A C 1
ATOM 1443 O O . ALA A 1 193 ? -3.946 -1.228 -3.576 1.00 98.88 193 ALA A O 1
ATOM 1444 N N . VAL A 1 194 ? -2.773 -1.814 -1.759 1.00 98.88 194 VAL A N 1
ATOM 1445 C CA . VAL A 1 194 ? -1.562 -2.187 -2.497 1.00 98.88 194 VAL A CA 1
ATOM 1446 C C . VAL A 1 194 ? -1.774 -3.449 -3.337 1.00 98.88 194 VAL A C 1
ATOM 1448 O O . VAL A 1 194 ? -1.314 -3.482 -4.477 1.00 98.88 194 VAL A O 1
ATOM 1451 N N . MET A 1 195 ? -2.532 -4.444 -2.870 1.00 98.81 195 MET A N 1
ATOM 1452 C CA . MET A 1 195 ? -2.865 -5.627 -3.680 1.00 98.81 195 MET A CA 1
ATOM 1453 C C . MET A 1 195 ? -3.610 -5.255 -4.965 1.00 98.81 195 MET A C 1
ATOM 1455 O O . MET A 1 195 ? -3.303 -5.786 -6.039 1.00 98.81 195 MET A O 1
ATOM 1459 N N . VAL A 1 196 ? -4.534 -4.294 -4.889 1.00 98.75 196 VAL A N 1
ATOM 1460 C CA . VAL A 1 196 ? -5.229 -3.765 -6.069 1.00 98.75 196 VAL A CA 1
ATOM 1461 C C . VAL A 1 196 ? -4.251 -3.066 -7.016 1.00 98.75 196 VAL A C 1
ATOM 1463 O O . VAL A 1 196 ? -4.285 -3.325 -8.221 1.00 98.75 196 VAL A O 1
ATOM 1466 N N . ILE A 1 197 ? -3.352 -2.222 -6.498 1.00 98.69 197 ILE A N 1
ATOM 1467 C CA . ILE A 1 197 ? -2.326 -1.540 -7.307 1.00 98.69 197 ILE A CA 1
ATOM 1468 C C . ILE A 1 197 ? -1.431 -2.559 -8.022 1.00 98.69 197 ILE A C 1
ATOM 1470 O O . ILE A 1 197 ? -1.210 -2.443 -9.227 1.00 98.69 197 ILE A O 1
ATOM 1474 N N . LEU A 1 198 ? -0.956 -3.592 -7.321 1.00 98.44 198 LEU A N 1
ATOM 1475 C CA . LEU A 1 198 ? -0.100 -4.632 -7.898 1.00 98.44 198 LEU A CA 1
ATOM 1476 C C . LEU A 1 198 ? -0.813 -5.398 -9.008 1.00 98.44 198 LEU A C 1
ATOM 1478 O O . LEU A 1 198 ? -0.238 -5.597 -10.078 1.00 98.44 198 LEU A O 1
ATOM 1482 N N . LYS A 1 199 ? -2.087 -5.745 -8.808 1.00 97.94 199 LYS A N 1
ATOM 1483 C CA . LYS A 1 199 ? -2.895 -6.393 -9.843 1.00 97.94 199 LYS A CA 1
ATOM 1484 C C . LYS A 1 199 ? -3.065 -5.505 -11.079 1.00 97.94 199 LYS A C 1
ATOM 1486 O O . LYS A 1 199 ? -3.008 -6.016 -12.191 1.00 97.94 199 LYS A O 1
ATOM 1491 N N . ARG A 1 200 ? -3.228 -4.189 -10.911 1.00 97.75 200 ARG A N 1
ATOM 1492 C CA . ARG A 1 200 ? -3.325 -3.232 -12.031 1.00 97.75 200 ARG A CA 1
ATOM 1493 C C . ARG A 1 200 ? -1.995 -3.061 -12.776 1.00 97.75 200 ARG A C 1
ATOM 1495 O O . ARG A 1 200 ? -1.984 -3.009 -14.003 1.00 97.75 200 ARG A O 1
ATOM 1502 N N . VAL A 1 201 ? -0.875 -3.000 -12.055 1.00 97.44 201 VAL A N 1
ATOM 1503 C CA . VAL A 1 201 ? 0.453 -2.732 -12.635 1.00 97.44 201 VAL A CA 1
ATOM 1504 C C . VAL A 1 201 ? 1.099 -3.993 -13.221 1.00 97.44 201 VAL A C 1
ATOM 1506 O O . VAL A 1 201 ? 1.528 -3.973 -14.376 1.00 97.44 201 VAL A O 1
ATOM 1509 N N . TYR A 1 202 ? 1.137 -5.086 -12.455 1.00 96.62 202 TYR A N 1
ATOM 1510 C CA . TYR A 1 202 ? 1.818 -6.342 -12.805 1.00 96.62 202 TYR A CA 1
ATOM 1511 C C . TYR A 1 202 ? 0.886 -7.462 -13.277 1.00 96.62 202 TYR A C 1
ATOM 1513 O O . TYR A 1 202 ? 1.369 -8.485 -13.763 1.00 96.62 202 TYR A O 1
ATOM 1521 N N . GLY A 1 203 ? -0.431 -7.305 -13.122 1.00 96.06 203 GLY A N 1
ATOM 1522 C CA . GLY A 1 203 ? -1.418 -8.328 -13.483 1.00 96.06 203 GLY A CA 1
ATOM 1523 C C . GLY A 1 203 ? -1.644 -9.410 -12.421 1.00 96.06 203 GLY A C 1
ATOM 1524 O O . GLY A 1 203 ? -2.492 -10.276 -12.618 1.00 96.06 203 GLY A O 1
ATOM 1525 N N . GLU A 1 204 ? -0.919 -9.384 -11.299 1.00 95.25 204 GLU A N 1
ATOM 1526 C CA . GLU A 1 204 ? -1.035 -10.372 -10.220 1.00 95.25 204 GLU A CA 1
ATOM 1527 C C . GLU A 1 204 ? -0.682 -9.779 -8.846 1.00 95.25 204 GLU A C 1
ATOM 1529 O O . GLU A 1 204 ? -0.029 -8.739 -8.752 1.00 95.25 204 GLU A O 1
ATOM 1534 N N . THR A 1 205 ? -1.118 -10.449 -7.778 1.00 94.81 205 THR A N 1
ATOM 1535 C CA . THR A 1 205 ? -0.708 -10.167 -6.393 1.00 94.81 205 THR A CA 1
ATOM 1536 C C . THR A 1 205 ? 0.613 -10.882 -6.062 1.00 94.81 205 THR A C 1
ATOM 1538 O O . THR A 1 205 ? 1.031 -11.774 -6.809 1.00 94.81 205 THR A O 1
ATOM 1541 N N . PRO A 1 206 ? 1.320 -10.506 -4.977 1.00 94.62 206 PRO A N 1
ATOM 1542 C CA . PRO A 1 206 ? 2.554 -11.175 -4.579 1.00 94.62 206 PRO A CA 1
ATOM 1543 C C . PRO A 1 206 ? 2.346 -12.673 -4.342 1.00 94.62 206 PRO A C 1
ATOM 1545 O O . PRO A 1 206 ? 1.290 -13.104 -3.887 1.00 94.62 206 PRO A O 1
ATOM 1548 N N . ARG A 1 207 ? 3.392 -13.462 -4.603 1.00 92.75 207 ARG A N 1
ATOM 1549 C CA . ARG A 1 207 ? 3.482 -14.856 -4.144 1.00 92.75 207 ARG A CA 1
ATOM 1550 C C . ARG A 1 207 ? 3.866 -14.951 -2.675 1.00 92.75 207 ARG A C 1
ATOM 1552 O O . ARG A 1 207 ? 3.486 -15.921 -2.036 1.00 92.75 207 ARG A O 1
ATOM 1559 N N . PHE A 1 208 ? 4.651 -13.980 -2.206 1.00 94.06 208 PHE A N 1
ATOM 1560 C CA . PHE A 1 208 ? 4.979 -13.816 -0.798 1.00 94.06 208 PHE A CA 1
ATOM 1561 C C . PHE A 1 208 ? 4.817 -12.366 -0.387 1.00 94.06 208 PHE A C 1
ATOM 1563 O O . PHE A 1 208 ? 5.289 -11.467 -1.098 1.00 94.06 208 PHE A O 1
ATOM 1570 N N . ASN A 1 209 ? 4.202 -12.147 0.764 1.00 97.12 209 ASN A N 1
ATOM 1571 C CA . ASN A 1 209 ? 4.048 -10.827 1.342 1.00 97.12 209 ASN A CA 1
ATOM 1572 C C . ASN A 1 209 ? 4.510 -10.846 2.799 1.00 97.12 209 ASN A C 1
ATOM 1574 O O . ASN A 1 209 ? 3.973 -11.567 3.627 1.00 97.12 209 ASN A O 1
ATOM 1578 N N . TYR A 1 210 ? 5.528 -10.057 3.112 1.00 97.69 210 TYR A N 1
ATOM 1579 C CA . TYR A 1 210 ? 6.142 -10.033 4.434 1.00 97.69 210 TYR A CA 1
ATOM 1580 C C . TYR A 1 210 ? 5.756 -8.759 5.175 1.00 97.69 210 TYR A C 1
ATOM 1582 O O . TYR A 1 210 ? 5.518 -7.723 4.556 1.00 97.69 210 TYR A O 1
ATOM 1590 N N . TYR A 1 211 ? 5.774 -8.809 6.503 1.00 98.38 211 TYR A N 1
ATOM 1591 C CA . TYR A 1 211 ? 5.720 -7.617 7.343 1.00 98.38 211 TYR A CA 1
ATOM 1592 C C . TYR A 1 211 ? 7.051 -7.463 8.077 1.00 98.38 211 TYR A C 1
ATOM 1594 O O . TYR A 1 211 ? 7.519 -8.406 8.715 1.00 98.38 211 TYR A O 1
ATOM 1602 N N . VAL A 1 212 ? 7.673 -6.288 7.998 1.00 96.94 212 VAL A N 1
ATOM 1603 C CA . VAL A 1 212 ? 8.964 -6.012 8.641 1.00 96.94 212 VAL A CA 1
ATOM 1604 C C . VAL A 1 212 ? 8.852 -4.743 9.470 1.00 96.94 212 VAL A C 1
ATOM 1606 O O . VAL A 1 212 ? 8.396 -3.714 8.992 1.00 96.94 212 VAL A O 1
ATOM 1609 N N . GLY A 1 213 ? 9.275 -4.800 10.730 1.00 95.75 213 GLY A N 1
ATOM 1610 C CA . GLY A 1 213 ? 9.254 -3.636 11.604 1.00 95.75 213 GLY A CA 1
ATOM 1611 C C . GLY A 1 213 ? 9.978 -3.877 12.922 1.00 95.75 213 GLY A C 1
ATOM 1612 O O . GLY A 1 213 ? 10.155 -5.013 13.358 1.00 95.75 213 GLY A O 1
ATOM 1613 N N . ASN A 1 214 ? 10.389 -2.786 13.566 1.00 95.38 214 ASN A N 1
ATOM 1614 C CA . ASN A 1 214 ? 10.997 -2.788 14.895 1.00 95.38 214 ASN A CA 1
ATOM 1615 C C . ASN A 1 214 ? 10.159 -1.930 15.855 1.00 95.38 214 ASN A C 1
ATOM 1617 O O . ASN A 1 214 ? 9.507 -0.981 15.424 1.00 95.38 214 ASN A O 1
ATOM 1621 N N . SER A 1 215 ? 10.195 -2.220 17.159 1.00 96.81 215 SER A N 1
ATOM 1622 C CA . SER A 1 215 ? 9.434 -1.482 18.182 1.00 96.81 215 SER A CA 1
ATOM 1623 C C . SER A 1 215 ? 7.928 -1.464 17.867 1.00 96.81 215 SER A C 1
ATOM 1625 O O . SER A 1 215 ? 7.317 -2.531 17.802 1.00 96.81 215 SER A O 1
ATOM 1627 N N . GLN A 1 216 ? 7.329 -0.298 17.618 1.00 97.75 216 GLN A N 1
ATOM 1628 C CA . GLN A 1 216 ? 5.944 -0.176 17.164 1.00 97.75 216 GLN A CA 1
ATOM 1629 C C . GLN A 1 216 ? 5.676 -1.007 15.898 1.00 97.75 216 GLN A C 1
ATOM 1631 O O . GLN A 1 216 ? 4.695 -1.744 15.864 1.00 97.75 216 GLN A O 1
ATOM 1636 N N . GLY A 1 217 ? 6.579 -1.001 14.915 1.00 98.00 217 GLY A N 1
ATOM 1637 C CA . GLY A 1 217 ? 6.483 -1.880 13.749 1.00 98.00 217 GLY A CA 1
ATOM 1638 C C . GLY A 1 217 ? 6.582 -3.371 14.100 1.00 98.00 217 GLY A C 1
ATOM 1639 O O . GLY A 1 217 ? 5.982 -4.204 13.432 1.00 98.00 217 GLY A O 1
ATOM 1640 N N . GLY A 1 218 ? 7.279 -3.728 15.183 1.00 98.25 218 GLY A N 1
ATOM 1641 C CA . GLY A 1 218 ? 7.309 -5.100 15.705 1.00 98.25 218 GLY A CA 1
ATOM 1642 C C . GLY A 1 218 ? 5.985 -5.503 16.367 1.00 98.25 218 GLY A C 1
ATOM 1643 O O . GLY A 1 218 ? 5.498 -6.616 16.172 1.00 98.25 218 GLY A O 1
ATOM 1644 N N . ARG A 1 219 ? 5.346 -4.577 17.094 1.00 98.44 219 ARG A N 1
ATOM 1645 C CA . ARG A 1 219 ? 3.974 -4.753 17.600 1.00 98.44 219 ARG A CA 1
ATOM 1646 C C . ARG A 1 219 ? 2.985 -4.912 16.443 1.00 98.44 219 ARG A C 1
ATOM 1648 O O . ARG A 1 219 ? 2.105 -5.770 16.504 1.00 98.44 219 ARG A O 1
ATOM 1655 N N . GLU A 1 220 ? 3.128 -4.115 15.389 1.00 98.75 220 GLU A N 1
ATOM 1656 C CA . GLU A 1 220 ? 2.318 -4.220 14.172 1.00 98.75 220 GLU A CA 1
ATOM 1657 C C . GLU A 1 220 ? 2.524 -5.569 13.474 1.00 98.75 220 GLU A C 1
ATOM 1659 O O . GLU A 1 220 ? 1.533 -6.212 13.134 1.00 98.75 220 GLU A O 1
ATOM 1664 N N . ALA A 1 221 ? 3.767 -6.053 13.373 1.00 98.38 221 ALA A N 1
ATOM 1665 C CA . ALA A 1 221 ? 4.087 -7.372 12.825 1.00 98.38 221 ALA A CA 1
ATOM 1666 C C . ALA A 1 221 ? 3.379 -8.506 13.592 1.00 98.38 221 ALA A C 1
ATOM 1668 O O . ALA A 1 221 ? 2.735 -9.366 12.993 1.00 98.38 221 ALA A O 1
ATOM 1669 N N . LEU A 1 222 ? 3.418 -8.478 14.931 1.00 98.44 222 LEU A N 1
ATOM 1670 C CA . LEU A 1 222 ? 2.669 -9.436 15.755 1.00 98.44 222 LEU A CA 1
ATOM 1671 C C . LEU A 1 222 ? 1.154 -9.300 15.561 1.00 98.44 222 LEU A C 1
ATOM 1673 O O . LEU A 1 222 ? 0.439 -10.299 15.539 1.00 98.44 222 LEU A O 1
ATOM 1677 N N . THR A 1 223 ? 0.665 -8.071 15.390 1.00 98.62 223 THR A N 1
ATOM 1678 C CA . THR A 1 223 ? -0.762 -7.802 15.187 1.00 98.62 223 THR A CA 1
ATOM 1679 C C . THR A 1 223 ? -1.255 -8.391 13.871 1.00 98.62 223 THR A C 1
ATOM 1681 O O . THR A 1 223 ? -2.306 -9.032 13.855 1.00 98.62 223 THR A O 1
ATOM 1684 N N . VAL A 1 224 ? -0.516 -8.218 12.770 1.00 98.25 224 VAL A N 1
ATOM 1685 C CA . VAL A 1 224 ? -0.924 -8.785 11.477 1.00 98.25 224 VAL A CA 1
ATOM 1686 C C . VAL A 1 224 ? -0.847 -10.308 11.475 1.00 98.25 224 VAL A C 1
ATOM 1688 O O . VAL A 1 224 ? -1.765 -10.942 10.967 1.00 98.25 224 VAL A O 1
ATOM 1691 N N . ALA A 1 225 ? 0.150 -10.901 12.139 1.00 97.12 225 ALA A N 1
ATOM 1692 C CA . ALA A 1 225 ? 0.238 -12.353 12.289 1.00 97.12 225 ALA A CA 1
ATOM 1693 C C . ALA A 1 225 ? -0.959 -12.941 13.062 1.00 97.12 225 ALA A C 1
ATOM 1695 O O . ALA A 1 225 ? -1.404 -14.047 12.774 1.00 97.12 225 ALA A O 1
ATOM 1696 N N . GLN A 1 226 ? -1.501 -12.206 14.037 1.00 97.38 226 GLN A N 1
ATOM 1697 C CA . GLN A 1 226 ? -2.652 -12.648 14.831 1.00 97.38 226 GLN A CA 1
ATOM 1698 C C . GLN A 1 226 ? -3.995 -12.382 14.148 1.00 97.38 226 GLN A C 1
ATOM 1700 O O . GLN A 1 226 ? -4.915 -13.190 14.264 1.00 97.38 226 GLN A O 1
ATOM 1705 N N . ARG A 1 227 ? -4.139 -11.230 13.485 1.00 97.81 227 ARG A N 1
ATOM 1706 C CA . ARG A 1 227 ? -5.438 -10.729 13.014 1.00 97.81 227 ARG A CA 1
ATOM 1707 C C . ARG A 1 227 ? -5.670 -10.936 11.524 1.00 97.81 227 ARG A C 1
ATOM 1709 O O . ARG A 1 227 ? -6.812 -11.114 11.114 1.00 97.81 227 ARG A O 1
ATOM 1716 N N . TYR A 1 228 ? -4.600 -10.935 10.738 1.00 97.62 228 TYR A N 1
ATOM 1717 C CA . TYR A 1 228 ? -4.635 -11.081 9.285 1.00 97.62 228 TYR A CA 1
ATOM 1718 C C . TYR A 1 228 ? -3.644 -12.156 8.802 1.00 97.62 228 TYR A C 1
ATOM 1720 O O . TYR A 1 228 ? -2.850 -11.902 7.898 1.00 97.62 228 TYR A O 1
ATOM 1728 N N . PRO A 1 229 ? -3.667 -13.376 9.377 1.00 95.25 229 PRO A N 1
ATOM 1729 C CA . PRO A 1 229 ? -2.669 -14.410 9.083 1.00 95.25 229 PRO A CA 1
ATOM 1730 C C . PRO A 1 229 ? -2.671 -14.878 7.621 1.00 95.25 229 PRO A C 1
ATOM 1732 O O . PRO A 1 229 ? -1.709 -15.486 7.175 1.00 95.25 229 PRO A O 1
ATOM 1735 N N . ALA A 1 230 ? -3.752 -14.630 6.875 1.00 94.44 230 ALA A N 1
ATOM 1736 C CA . ALA A 1 230 ? -3.847 -14.990 5.462 1.00 94.44 230 ALA A CA 1
ATOM 1737 C C . ALA A 1 230 ? -3.148 -13.989 4.523 1.00 94.44 230 ALA A C 1
ATOM 1739 O O . ALA A 1 230 ? -2.891 -14.328 3.370 1.00 94.44 230 ALA A O 1
ATOM 1740 N N . ASP A 1 231 ? -2.859 -12.775 5.000 1.00 96.25 231 ASP A N 1
ATOM 1741 C CA . ASP A 1 231 ? -2.309 -11.687 4.184 1.00 96.25 231 ASP A CA 1
ATOM 1742 C C . ASP A 1 231 ? -0.770 -11.676 4.154 1.00 96.25 231 ASP A C 1
ATOM 1744 O O . ASP A 1 231 ? -0.174 -10.961 3.343 1.00 96.25 231 ASP A O 1
ATOM 1748 N N . TYR A 1 232 ? -0.114 -12.451 5.027 1.00 96.38 232 TYR A N 1
ATOM 1749 C CA . TYR A 1 232 ? 1.343 -12.451 5.184 1.00 96.38 232 TYR A CA 1
ATOM 1750 C C . TYR A 1 232 ? 1.918 -13.869 5.311 1.00 96.38 232 TYR A C 1
ATOM 1752 O O . TYR A 1 232 ? 1.224 -14.793 5.738 1.00 96.38 232 TYR A O 1
ATOM 1760 N N . ASP A 1 233 ? 3.193 -14.020 4.944 1.00 93.69 233 ASP A N 1
ATOM 1761 C CA . ASP A 1 233 ? 3.964 -15.275 4.960 1.00 93.69 233 ASP A CA 1
ATOM 1762 C C . ASP A 1 233 ? 5.127 -15.273 5.961 1.00 93.69 233 ASP A C 1
ATOM 1764 O O . ASP A 1 233 ? 5.762 -14.208 6.157 1.00 93.69 233 ASP A O 1
#

Radius of gyration: 30.22 Å; chains: 1; bounding box: 54×61×113 Å

pLDDT: mean 85.08, std 20.95, range [35.47, 98.94]

Sequence (233 aa):
METNVLARKRRNRLSILAPYLLLAGLALPFTAGAAEPIPAPGSKLPAAAENRVITVADVTVEKVGTSIPASEIGEPVSGVTLSPPHWFDATNKSVACVVIDGSIAPKDPKSKPINFRVLLPASWSRRAIQEGGGGFNGMVPMLSGEHPNSPTASYVRYGSDSGHQMMGPNDWALNDEVIQNFGYMQMKKTHDAVMVILKRVYGETPRFNYYVGNSQGGREALTVAQRYPADYD

Secondary structure (DSSP, 8-state):
---------------------------------PPPPPPPTTTT----PPPEE--GGG--HHHH-SEE-GGG-SS--SEEEEPPPEEE---SS--SEEEEEEEEE-SSTTS-PEEEEEEEESEE-SEEEEEP--TT--SPPP----STTSTTTTSEEEEE-TTS-SSS-TTGGGSHHHHHIIIIIHHHHHHHHHHHHHHHHHSS--SEEEEE-STHHHHHHHHHHHH-TTS--

Foldseek 3Di:
DDDDDDDDDDDDDDDDDDDDDDDPDPPDDPPPPPDDPPPPVCPLDDPQDFFQADDPVLQFCVLQPQWDDQVLFPDDFPTKGKDRKDWDDDDQFFATWIKIKMWTHHPDVPFAIKIKMKIAGRGASLEEEEEFDDDLFQDWDDFDQRRPPGPCVRYMYMYISQRHHPPDPPCNVVDPRSVVSSQARVSRRRLSSVQSSCCSRRVGHGSAYAYDYDDSSVSRRVRCCVPVVVSHD

=== Feature glossary ===
The record interleaves many kinds of information about one protein. Here is each kind framed as the question it answers.

Q: Are the domains correctly placed relative to each other?
A: Predicted aligned error is AlphaFold's pairwise confidence. Unlike pLDDT (per-residue), PAE is per-residue-pair and captures whether two parts of the structure are correctly placed relative to each other. Units are ångströms of expected positional error.

Q: Which residues are in helices, strands, or loops?
A: Eight-state secondary structure (DSSP): H is the canonical α-helix, G the tighter 3₁₀-helix, I the wider π-helix; E/B are β-structure, T and S are turns and bends, and '-' is everything else. DSSP derives these from the pattern of main-chain N–H···O=C hydrogen bonds, not from the sequence.

Q: What if only a Cα trace is available?
A: P-SEA three-state annotation labels each residue as helix, strand, or coil based purely on the geometry of the Cα trace. It serves as a fallback when the full backbone (and thus DSSP) is unavailable.

Q: What are the backbone torsion angles?
A: φ (phi) and ψ (psi) are the two rotatable backbone dihedrals per residue: φ is the C(i-1)–N–Cα–C torsion, ψ is the N–Cα–C–N(i+1) torsion, both in degrees on (−180°, 180°]. α-helical residues cluster near (−60°, −45°); β-strand residues near (−120°, +130°). A Ramachandran plot is simply a scatter of (φ, ψ) for every residue.

Q: What known structures does this most resemble?
A: Structural nearest neighbors (via Foldseek easy-search vs the PDB). Reported per hit: target PDB id, E-value, and alignment TM-score. A TM-score above ~0.5 is the conventional threshold for 'same fold'.

Q: What family and function is it annotated with?
A: Database cross-references. InterPro integrates a dozen domain/family signature databases into unified entries with residue-range hits. GO terms attach function/process/location labels with evidence codes. CATH codes position the fold in a four-level structural taxonomy. Organism is the NCBI-taxonomy species name.

Q: Which residues are buried vs exposed?
A: Solvent accessibility: the surface area of each residue that a 1.4 Å water probe can touch, in Å². When only backbone atoms are present the absolute values are lower than full-atom SASA (side chains contribute most of the area) and are flagged as backbone-only.

Q: What do the diagnostic plots show?
A: Three diagnostic plots accompany the record. The Cα contact map visualizes the tertiary structure as a 2D adjacency matrix (8 Å cutoff, sequence-local contacts suppressed). The Ramachandran plot shows the distribution of backbone (φ, ψ) torsions, with points in the α and β basins reflecting secondary structure content. The PAE plot shows AlphaFold's inter-residue confidence as a color matrix.

Q: What is the amino-acid chain?
A: The amino-acid sequence is the protein's primary structure: the linear order of residues from the N-terminus to the C-terminus, written in one-letter code. Everything else here — the 3D coordinates, the secondary structure, the domain annotations — is ultimately a consequence of this string.

Q: What do the rendered images show?
A: The six renders are orthographic views along the three Cartesian axes in both directions. Representation (cartoon, sticks, or surface) and color scheme (sequence-rainbow or by-chain) vary across proteins so the training set covers all the common visualization conventions.

Q: Where is each backbone atom in 3D?
A: The mmCIF table is the protein's shape written out atom by atom. For each backbone N, Cα, C, and carbonyl O, it records an (x, y, z) coordinate triple in Å plus the residue type, chain letter, and residue number.

Q: How mobile is each atom in the crystal?
A: For experimental (PDB) structures, the B-factor (temperature factor) quantifies the positional spread of each atom in the crystal — a combination of thermal vibration and static disorder — in units of Å². High B-factors mark flexible loops or poorly resolved regions; low B-factors mark the rigid, well-ordered core.

Q: How big and how compact is the whole molecule?
A: Three whole-structure scalars: the radius of gyration (RMS distance of Cα from centroid, in Å), the count of Cα–Cα contacts (pairs closer than 8 Å and separated by more than four residues in sequence — i.e. tertiary, not local, contacts), and the bounding-box dimensions. Together they distinguish compact globular folds from extended fibres or disordered chains.

Q: What does the local fold look like, residue by residue?
A: A 3Di character summarizes, for each residue, the relative orientation of the Cα frame of its nearest spatial neighbor. Because it encodes fold topology rather than chemistry, 3Di alignments detect remote structural similarity that sequence alignment misses.

Q: How confident is the AlphaFold model at each residue?
A: For AlphaFold models, the B-factor field carries pLDDT — the model's own estimate of local accuracy on a 0–100 scale. Regions with pLDDT<50 should be treated as essentially unmodeled; they often correspond to intrinsically disordered segments.